Protein AF-A0A6G1GZF0-F1 (afdb_monomer)

Radius of gyration: 17.32 Å; Cα contacts (8 Å, |Δi|>4): 508; chains: 1; bounding box: 49×32×48 Å

Nearest PDB structures (foldseek):
  7r1e-assembly1_A  TM=1.907E-01  e=9.674E-01  Bacillus thuringiensis serovar jegathesan
  6j0n-assembly1_n  TM=1.969E-01  e=1.146E+00  Photorhabdus asymbiotica subsp. asymbiotica ATCC 43949
  7r1e-assembly1_B  TM=1.648E-01  e=8.642E-01  Bacillus thuringiensis serovar jegathesan
  7qyd-assembly1_B  TM=1.823E-01  e=2.253E+00  Bacillus thuringiensis serovar jegathesan
  7qyd-assembly1_A  TM=1.483E-01  e=1.518E+00  Bacillus thuringiensis serovar jegathesan

Sequence (220 aa):
MLGDRNILYSAVGKRLADLVANAEGKMTCDMSKAKLPAAPIVLPAPDAGLSLYHIAMGRGTQNYTCDLSNSTAVPFQTGAEARLFNVTCLSSTYPDLVQMMPSISLRFPVPLADTNDKLAPANLYLSGHHYFPDVTTPFFNLTTAEANYGMGGFKKDNATPAPNPAKDVPWLKLSAKDPESCNFFQVYRVNTAGGVAPKTCQGQQAAFNVEYAAEYWIYK

Solvent-accessible surface area (backbone atoms only — not comparable to full-atom values): 11560 Å² total; per-residue (Å²): 122,69,64,62,53,54,50,51,52,49,52,51,33,50,51,44,20,52,50,44,64,66,35,64,96,69,62,77,66,49,61,88,63,39,70,86,86,75,41,96,58,63,74,81,75,82,60,91,90,53,4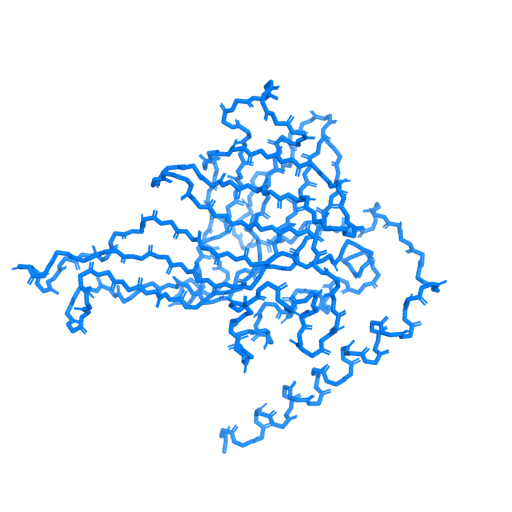1,89,70,48,28,25,44,29,40,26,33,29,32,32,34,32,57,80,92,36,55,76,37,61,51,44,72,49,40,40,43,28,41,23,22,56,36,42,49,48,33,30,72,39,42,74,59,54,60,46,41,19,65,55,47,66,78,43,80,66,75,86,51,99,82,60,54,43,45,73,64,43,58,31,46,52,35,25,40,36,35,40,95,43,68,70,33,53,29,39,40,19,56,49,98,88,34,76,71,43,37,30,45,25,31,85,71,44,76,33,64,30,91,54,58,91,45,12,36,62,26,33,38,28,33,41,65,49,63,91,72,29,65,45,45,36,40,32,39,37,61,46,24,36,34,53,74,64,82,35,24,57,95,57,57,57,60,49,72,31,59,24,17,22,36,39,44,30,25,65

pLDDT: mean 89.89, std 12.44, range [44.69, 98.88]

Mean predicted aligned error: 5.5 Å

Foldseek 3Di:
DVVVVVVVLVVLLVVLQVVLVVCVPPFDLPLVQQDDDAAPPGDDDDDPPKDFDFKWKWWWWFKWFADPVDQQDFTDTQKIKTWTFGCRSVRNVPVVSSLCVFVSLLVDDGPPDPPPLARPPNGTGTQWMWIDPGSFWTKTQRDDPVYHLWIATWGFPDWDQANCNVFFPIWTWIAGPDPVRTSFGIKIWHSKGGHDDDSGCNPHDRMDIIIMITMITTID

Organism: NCBI:txid1176131

InterPro domains:
  IPR021851 Protein of unknown function DUF3455 [PF11937] (51-220)

Structure (mmCIF, N/CA/C/O backbone):
data_AF-A0A6G1GZF0-F1
#
_entry.id   AF-A0A6G1GZF0-F1
#
loop_
_atom_site.group_PDB
_atom_site.id
_atom_site.type_symbol
_atom_site.label_atom_id
_atom_site.label_alt_id
_atom_site.label_comp_id
_atom_site.label_asym_id
_atom_site.label_entity_id
_atom_site.label_seq_id
_atom_site.pdbx_PDB_ins_code
_atom_site.Cartn_x
_atom_site.Cartn_y
_atom_site.Cartn_z
_atom_site.occupancy
_atom_site.B_iso_or_equiv
_atom_site.auth_seq_id
_atom_site.auth_comp_id
_atom_site.auth_asym_id
_atom_site.auth_atom_id
_atom_site.pdbx_PDB_model_num
ATOM 1 N N . MET A 1 1 ? 8.949 -14.977 27.182 1.00 45.25 1 MET A N 1
ATOM 2 C CA . MET A 1 1 ? 8.323 -15.174 25.848 1.00 45.25 1 MET A CA 1
ATOM 3 C C . MET A 1 1 ? 8.135 -13.905 24.998 1.00 45.25 1 MET A C 1
ATOM 5 O O . MET A 1 1 ? 7.999 -14.041 23.784 1.00 45.25 1 MET A O 1
ATOM 9 N N . LEU A 1 2 ? 8.092 -12.684 25.560 1.00 44.69 2 LEU A N 1
ATOM 10 C CA . LEU A 1 2 ? 8.178 -11.436 24.766 1.00 44.69 2 LEU A CA 1
ATOM 11 C C . LEU A 1 2 ? 9.641 -11.053 24.449 1.00 44.69 2 LEU A C 1
ATOM 13 O O . LEU A 1 2 ? 9.918 -10.596 23.345 1.00 44.69 2 LEU A O 1
ATOM 17 N N . GLY A 1 3 ? 10.573 -11.334 25.372 1.00 48.09 3 GLY A N 1
ATOM 18 C CA . GLY A 1 3 ? 12.014 -11.088 25.204 1.00 48.09 3 GLY A CA 1
ATOM 19 C C . GLY A 1 3 ? 12.644 -11.825 24.017 1.00 48.09 3 GLY A C 1
ATOM 20 O O . GLY A 1 3 ? 13.249 -11.183 23.167 1.00 48.09 3 GLY A O 1
ATOM 21 N N . ASP A 1 4 ? 12.419 -13.136 23.884 1.00 57.16 4 ASP A N 1
ATOM 22 C CA . ASP A 1 4 ? 13.035 -13.937 22.807 1.00 57.16 4 ASP A CA 1
ATOM 23 C C . ASP A 1 4 ? 12.563 -13.543 21.406 1.00 57.16 4 ASP A C 1
ATOM 25 O O . ASP A 1 4 ? 13.337 -13.566 20.453 1.00 57.16 4 ASP A O 1
ATOM 29 N N . ARG A 1 5 ? 11.296 -13.126 21.270 1.00 55.62 5 ARG A N 1
ATOM 30 C CA . ARG A 1 5 ? 10.765 -12.644 19.988 1.00 55.62 5 ARG A CA 1
ATOM 31 C C . ARG A 1 5 ? 11.407 -11.321 19.593 1.00 55.62 5 ARG A C 1
ATOM 33 O O . ARG A 1 5 ? 11.819 -11.185 18.449 1.00 55.62 5 ARG A O 1
ATOM 40 N N . ASN A 1 6 ? 11.558 -10.380 20.523 1.00 58.56 6 ASN A N 1
ATOM 41 C CA . ASN A 1 6 ? 12.244 -9.119 20.236 1.00 58.56 6 ASN A CA 1
ATOM 42 C C . ASN A 1 6 ? 13.726 -9.334 19.888 1.00 58.56 6 ASN A C 1
ATOM 44 O O . ASN A 1 6 ? 14.233 -8.666 18.991 1.00 58.56 6 ASN A O 1
ATOM 48 N N . ILE A 1 7 ? 14.397 -10.300 20.526 1.00 61.84 7 ILE A N 1
ATOM 49 C CA . ILE A 1 7 ? 15.774 -10.686 20.183 1.00 61.84 7 ILE A CA 1
ATOM 50 C C . ILE A 1 7 ? 15.835 -11.288 18.774 1.00 61.84 7 ILE A C 1
ATOM 52 O O . ILE A 1 7 ? 16.673 -10.871 17.976 1.00 61.84 7 ILE A O 1
ATOM 56 N N . LEU A 1 8 ? 14.923 -12.204 18.430 1.00 62.44 8 LEU A N 1
ATOM 57 C CA . LEU A 1 8 ? 14.850 -12.798 17.093 1.00 62.44 8 LEU A CA 1
ATOM 58 C C . LEU A 1 8 ? 14.593 -11.737 16.014 1.00 62.44 8 LEU A C 1
ATOM 60 O O . LEU A 1 8 ? 15.309 -11.701 15.021 1.00 62.44 8 LEU A O 1
ATOM 64 N N . TYR A 1 9 ? 13.621 -10.843 16.209 1.00 64.75 9 TYR A N 1
ATOM 65 C CA . TYR A 1 9 ? 13.320 -9.785 15.238 1.00 64.75 9 TYR A CA 1
ATOM 66 C C . TYR A 1 9 ? 14.439 -8.747 15.130 1.00 64.75 9 TYR A C 1
ATOM 68 O O . TYR A 1 9 ? 14.699 -8.258 14.035 1.00 64.75 9 TYR A O 1
ATOM 76 N N . SER A 1 10 ? 15.142 -8.449 16.226 1.00 69.44 10 SER A N 1
ATOM 77 C CA . SER A 1 10 ? 16.348 -7.615 16.202 1.00 69.44 10 SER A CA 1
ATOM 78 C C . SER A 1 10 ? 17.475 -8.286 15.408 1.00 69.44 10 SER A C 1
ATOM 80 O O . SER A 1 10 ? 18.094 -7.655 14.552 1.00 69.44 10 SER A O 1
ATOM 82 N N . ALA A 1 11 ? 17.687 -9.591 15.600 1.00 69.94 11 ALA A N 1
ATOM 83 C CA . ALA A 1 11 ? 18.671 -10.362 14.845 1.00 69.94 11 ALA A CA 1
ATOM 84 C C . ALA A 1 11 ? 18.315 -10.461 13.351 1.00 69.94 11 ALA A C 1
ATOM 86 O O . ALA A 1 11 ? 19.186 -10.271 12.503 1.00 69.94 11 ALA A O 1
ATOM 87 N N . VAL A 1 12 ? 17.040 -10.698 13.019 1.00 71.94 12 VAL A N 1
ATOM 88 C CA . VAL A 1 12 ? 16.535 -10.688 11.636 1.00 71.94 12 VAL A CA 1
ATOM 89 C C . VAL A 1 12 ? 16.676 -9.295 11.026 1.00 71.94 12 VAL A C 1
ATOM 91 O O . VAL A 1 12 ? 17.135 -9.172 9.898 1.00 71.9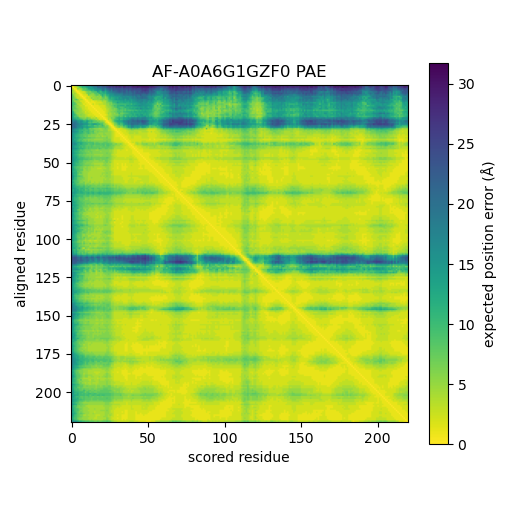4 12 VAL A O 1
ATOM 94 N N . GLY A 1 13 ? 16.354 -8.246 11.781 1.00 71.25 13 GLY A N 1
ATOM 95 C CA . GLY A 1 13 ? 16.518 -6.859 11.364 1.00 71.25 13 GLY A CA 1
ATOM 96 C C . GLY A 1 13 ? 17.971 -6.495 11.059 1.00 71.25 13 GLY A C 1
ATOM 97 O O . GLY A 1 13 ? 18.248 -5.883 10.031 1.00 71.25 13 GLY A O 1
ATOM 98 N N . LYS A 1 14 ? 18.909 -6.933 11.904 1.00 72.06 14 LYS A N 1
ATOM 99 C CA . LYS A 1 14 ? 20.349 -6.762 11.677 1.00 72.06 14 LYS A CA 1
ATOM 100 C C . LYS A 1 14 ? 20.825 -7.545 10.452 1.00 72.06 14 LYS A C 1
ATOM 102 O O . LYS A 1 14 ? 21.508 -6.990 9.604 1.00 72.06 14 LYS A O 1
ATOM 107 N N . ARG A 1 15 ? 20.399 -8.805 10.312 1.00 74.25 15 ARG A N 1
ATOM 108 C CA . ARG A 1 15 ? 20.709 -9.640 9.141 1.00 74.25 15 ARG A CA 1
ATOM 109 C C . ARG A 1 15 ? 20.176 -9.013 7.851 1.00 74.25 15 ARG A C 1
ATOM 111 O O . ARG A 1 15 ? 20.859 -9.050 6.837 1.00 74.25 15 ARG A O 1
ATOM 118 N N . LEU A 1 16 ? 18.974 -8.441 7.894 1.00 74.88 16 LEU A N 1
ATOM 119 C CA . LEU A 1 16 ? 18.367 -7.716 6.782 1.00 74.88 16 LEU A CA 1
ATOM 120 C C . LEU A 1 16 ? 19.201 -6.482 6.419 1.00 74.88 16 LEU A C 1
ATOM 122 O O . LEU A 1 16 ? 19.511 -6.304 5.249 1.00 74.88 16 LEU A O 1
ATOM 126 N N . ALA A 1 17 ? 19.618 -5.685 7.405 1.00 75.69 17 ALA A N 1
ATOM 127 C CA . ALA A 1 17 ? 20.505 -4.543 7.185 1.00 75.69 17 ALA A CA 1
ATOM 128 C C . ALA A 1 17 ? 21.828 -4.959 6.521 1.00 75.69 17 ALA A C 1
ATOM 130 O O . ALA A 1 17 ? 22.236 -4.359 5.530 1.00 75.69 17 ALA A O 1
ATOM 131 N N . ASP A 1 18 ? 22.453 -6.031 7.018 1.00 75.75 18 ASP A N 1
ATOM 132 C CA . ASP A 1 18 ? 23.696 -6.570 6.460 1.00 75.75 18 ASP A CA 1
ATOM 133 C C . ASP A 1 18 ? 23.493 -7.073 5.021 1.00 75.75 18 ASP A C 1
ATOM 135 O O . ASP A 1 18 ? 24.348 -6.863 4.163 1.00 75.75 18 ASP A O 1
ATOM 139 N N . LEU A 1 19 ? 22.369 -7.737 4.731 1.00 75.00 19 LEU A N 1
ATOM 140 C CA . LEU A 1 19 ? 22.043 -8.207 3.382 1.00 75.00 19 LEU A CA 1
ATOM 141 C C . LEU A 1 19 ? 21.834 -7.044 2.415 1.00 75.00 19 LEU A C 1
ATOM 143 O O . LEU A 1 19 ? 22.394 -7.074 1.324 1.00 75.00 19 LEU A O 1
ATOM 147 N N . VAL A 1 20 ? 21.074 -6.021 2.816 1.00 74.50 20 VAL A N 1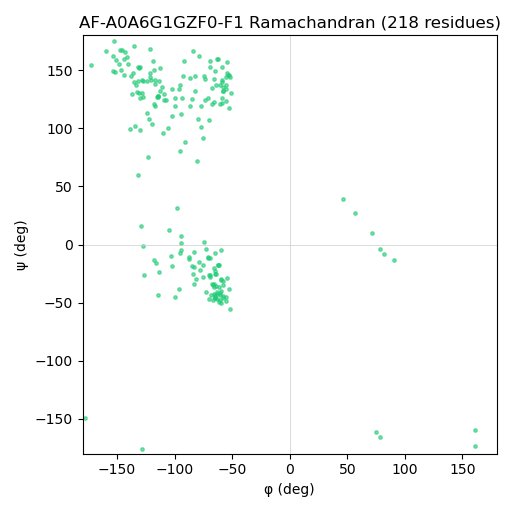
ATOM 148 C CA . VAL A 1 20 ? 20.845 -4.826 1.994 1.00 74.50 20 VAL A CA 1
ATOM 149 C C . VAL A 1 20 ? 22.171 -4.116 1.717 1.00 74.50 20 VAL A C 1
ATOM 151 O O . VAL A 1 20 ? 22.500 -3.897 0.555 1.00 74.50 20 VAL A O 1
ATOM 154 N N . ALA A 1 21 ? 22.984 -3.870 2.748 1.00 73.69 21 ALA A N 1
ATOM 155 C CA . ALA A 1 21 ? 24.284 -3.216 2.603 1.00 73.69 21 ALA A CA 1
ATOM 156 C C . ALA A 1 21 ? 25.266 -4.008 1.717 1.00 73.69 21 ALA A C 1
ATOM 158 O O . ALA A 1 21 ? 26.024 -3.424 0.951 1.00 73.69 21 ALA A O 1
ATOM 159 N N . ASN A 1 22 ? 25.254 -5.344 1.785 1.00 67.44 22 ASN A N 1
ATOM 160 C CA . ASN A 1 22 ? 26.102 -6.184 0.930 1.00 67.44 22 ASN A CA 1
ATOM 161 C C . ASN A 1 22 ? 25.568 -6.335 -0.505 1.00 67.44 22 ASN A C 1
ATOM 163 O O . ASN A 1 22 ? 26.338 -6.678 -1.407 1.00 67.44 22 ASN A O 1
ATOM 167 N N . ALA A 1 23 ? 24.267 -6.119 -0.710 1.00 66.94 23 ALA A N 1
ATOM 168 C CA . ALA A 1 23 ? 23.610 -6.184 -2.011 1.00 66.94 23 ALA A CA 1
ATOM 169 C C . ALA A 1 23 ? 23.734 -4.873 -2.807 1.00 66.94 23 ALA A C 1
ATOM 171 O O . ALA A 1 23 ? 23.690 -4.913 -4.042 1.00 66.94 23 ALA A O 1
ATOM 172 N N . GLU A 1 24 ? 23.915 -3.731 -2.133 1.00 62.44 24 GLU A N 1
ATOM 173 C CA . GLU A 1 24 ? 24.151 -2.430 -2.769 1.00 62.44 24 GLU A CA 1
ATOM 174 C C . GLU A 1 24 ? 25.323 -2.512 -3.767 1.00 62.44 24 GLU A C 1
ATOM 176 O O . GLU A 1 24 ? 26.458 -2.848 -3.428 1.00 62.44 24 GLU A O 1
ATOM 181 N N . GLY A 1 25 ? 25.027 -2.272 -5.050 1.00 59.16 25 GLY A N 1
ATOM 182 C CA . GLY A 1 25 ? 26.003 -2.300 -6.147 1.00 59.16 25 GLY A CA 1
ATOM 183 C C . GLY A 1 25 ? 26.412 -3.688 -6.667 1.00 59.16 25 GLY A C 1
ATOM 184 O O . GLY A 1 25 ? 27.147 -3.757 -7.649 1.00 59.16 25 GLY A O 1
ATOM 185 N N . LYS A 1 26 ? 25.940 -4.790 -6.063 1.00 61.44 26 LYS A N 1
ATOM 186 C CA . LYS A 1 26 ? 26.276 -6.174 -6.477 1.00 61.44 26 LYS A CA 1
ATOM 187 C C . LYS A 1 26 ? 25.080 -7.004 -6.941 1.00 61.44 26 LYS A C 1
ATOM 189 O O . LYS A 1 26 ? 25.262 -8.080 -7.507 1.00 61.44 26 LYS A O 1
ATOM 194 N N . MET A 1 27 ? 23.863 -6.534 -6.691 1.00 73.00 27 MET A N 1
ATOM 195 C CA . MET A 1 27 ? 22.646 -7.279 -6.994 1.00 73.00 27 MET A CA 1
ATOM 196 C C . MET A 1 27 ? 22.196 -7.080 -8.443 1.00 73.00 27 MET A C 1
ATOM 198 O O . MET A 1 27 ? 21.972 -5.955 -8.890 1.00 73.00 27 MET A O 1
ATOM 202 N N . THR A 1 28 ? 22.009 -8.179 -9.177 1.00 77.69 28 THR A N 1
ATOM 203 C CA . THR A 1 28 ? 21.368 -8.139 -10.496 1.00 77.69 28 THR A CA 1
ATOM 204 C C . THR A 1 28 ? 19.883 -7.827 -10.320 1.00 77.69 28 THR A C 1
ATOM 206 O O . THR A 1 28 ? 19.109 -8.671 -9.874 1.00 77.69 28 THR A O 1
ATOM 209 N N . CYS A 1 29 ? 19.475 -6.608 -10.671 1.00 84.75 29 CYS A N 1
ATOM 210 C CA . CYS A 1 29 ? 18.085 -6.167 -10.581 1.00 84.75 29 CYS A CA 1
ATOM 211 C C . CYS A 1 29 ? 17.260 -6.673 -11.775 1.00 84.75 29 CYS A C 1
ATOM 213 O O . CYS A 1 29 ? 16.903 -5.917 -12.674 1.00 84.75 29 CYS A O 1
ATOM 215 N N . ASP A 1 30 ? 16.983 -7.976 -11.806 1.00 89.69 30 ASP A N 1
ATOM 216 C CA . ASP A 1 30 ? 16.153 -8.586 -12.848 1.00 89.69 30 ASP A CA 1
ATOM 217 C C . ASP A 1 30 ? 14.680 -8.613 -12.419 1.00 89.69 30 ASP A C 1
ATOM 219 O O . ASP A 1 30 ? 14.203 -9.571 -11.808 1.00 89.69 30 ASP A O 1
ATOM 223 N N . MET A 1 31 ? 13.953 -7.536 -12.715 1.00 90.06 31 MET A N 1
ATOM 224 C CA . MET A 1 31 ? 12.546 -7.382 -12.327 1.00 90.06 31 MET A CA 1
ATOM 225 C C . MET A 1 31 ? 11.617 -8.432 -12.949 1.00 90.06 31 MET A C 1
ATOM 227 O O . MET A 1 31 ? 10.535 -8.654 -12.414 1.00 90.06 31 MET A O 1
ATOM 231 N N . SER A 1 32 ? 12.037 -9.138 -14.008 1.00 90.25 32 SER A N 1
ATOM 232 C CA . SER A 1 32 ? 11.248 -10.238 -14.585 1.00 90.25 32 SER A CA 1
ATOM 233 C C . SER A 1 32 ? 11.097 -11.431 -13.630 1.00 90.25 32 SER A C 1
ATOM 235 O O . SER A 1 32 ? 10.174 -12.234 -13.769 1.00 90.25 32 SER A O 1
ATOM 237 N N . LYS A 1 33 ? 11.979 -11.534 -12.625 1.00 90.94 33 LYS A N 1
ATOM 238 C CA . LYS A 1 33 ? 11.925 -12.561 -11.576 1.00 90.94 33 LYS A CA 1
ATOM 239 C C . LYS A 1 33 ? 11.016 -12.188 -10.409 1.00 90.94 33 LYS A C 1
ATOM 241 O O . LYS A 1 33 ? 10.631 -13.076 -9.648 1.00 90.94 33 LYS A O 1
ATOM 246 N N . ALA A 1 34 ? 10.677 -10.909 -10.251 1.00 93.94 34 ALA A N 1
ATOM 247 C CA . ALA A 1 34 ? 9.774 -10.466 -9.199 1.00 93.94 34 ALA A CA 1
ATOM 248 C C . ALA A 1 34 ? 8.345 -10.927 -9.525 1.00 93.94 34 ALA A C 1
ATOM 250 O O . ALA A 1 34 ? 7.820 -10.659 -10.604 1.00 93.94 34 ALA A O 1
ATOM 251 N N . LYS A 1 35 ? 7.709 -11.631 -8.585 1.00 93.81 35 LYS A N 1
ATOM 252 C CA . LYS A 1 35 ? 6.337 -12.129 -8.731 1.00 93.81 35 LYS A CA 1
ATOM 253 C C . LYS A 1 35 ? 5.436 -11.466 -7.710 1.00 93.81 35 LYS A C 1
ATOM 255 O O . LYS A 1 35 ? 5.728 -11.541 -6.518 1.00 93.81 35 LYS A O 1
ATOM 260 N N . LEU A 1 36 ? 4.334 -10.884 -8.182 1.00 96.00 36 LEU A N 1
ATOM 261 C CA . LEU A 1 36 ? 3.302 -10.334 -7.312 1.00 96.00 36 LEU A CA 1
ATOM 262 C C . LEU A 1 36 ? 2.821 -11.427 -6.334 1.00 96.00 36 LEU A C 1
ATOM 264 O O . LEU A 1 36 ? 2.397 -12.495 -6.790 1.00 96.00 36 LEU A O 1
ATOM 268 N N . PRO A 1 37 ? 2.884 -11.188 -5.013 1.00 95.19 37 PRO A N 1
ATOM 269 C CA . PRO A 1 37 ? 2.371 -12.103 -4.006 1.00 95.19 37 PRO A CA 1
ATOM 270 C C . PRO A 1 37 ? 0.897 -12.446 -4.224 1.00 95.19 37 PRO A C 1
ATOM 272 O O . PRO A 1 37 ? 0.090 -11.598 -4.611 1.00 95.19 37 PRO A O 1
ATOM 275 N N . ALA A 1 38 ? 0.535 -13.690 -3.918 1.00 91.50 38 ALA A N 1
ATOM 276 C CA . ALA A 1 38 ? -0.825 -14.197 -4.039 1.00 91.50 38 ALA A CA 1
ATOM 277 C C . ALA A 1 38 ? -1.403 -14.535 -2.656 1.00 91.50 38 ALA A C 1
ATOM 279 O O . ALA A 1 38 ? -0.793 -15.268 -1.879 1.00 91.50 38 ALA A O 1
ATOM 280 N N . ALA A 1 39 ? -2.590 -14.005 -2.358 1.00 89.25 39 ALA A N 1
ATOM 281 C CA . ALA A 1 39 ? -3.400 -14.412 -1.212 1.00 89.25 39 ALA A CA 1
ATOM 282 C C . ALA A 1 39 ? -4.236 -15.656 -1.579 1.00 89.25 39 ALA A C 1
ATOM 284 O O . ALA A 1 39 ? -4.363 -15.965 -2.767 1.00 89.25 39 ALA A O 1
ATOM 285 N N . PRO A 1 40 ? -4.851 -16.357 -0.600 1.00 91.19 40 PRO A N 1
ATOM 286 C CA . PRO A 1 40 ? -5.724 -17.500 -0.885 1.00 91.19 40 PRO A CA 1
ATOM 287 C C . PRO A 1 40 ? -6.831 -17.188 -1.900 1.00 91.19 40 PRO A C 1
ATOM 289 O O . PRO A 1 40 ? -7.137 -18.010 -2.759 1.00 91.19 40 PRO A O 1
ATOM 292 N N . ILE A 1 41 ? -7.398 -15.980 -1.825 1.00 94.88 41 ILE A N 1
ATOM 293 C CA . ILE A 1 41 ? -8.228 -15.407 -2.885 1.00 94.88 41 ILE A CA 1
ATOM 294 C C . ILE A 1 41 ? -7.353 -14.395 -3.620 1.00 94.88 41 ILE A C 1
ATOM 296 O O . ILE A 1 41 ? -6.977 -13.365 -3.055 1.00 94.88 41 ILE A O 1
ATOM 300 N N . VAL A 1 42 ? -6.998 -14.707 -4.863 1.00 95.25 42 VAL A N 1
ATOM 301 C CA . VAL A 1 42 ? -6.064 -13.899 -5.652 1.00 95.25 42 VAL A CA 1
ATOM 302 C C . VAL A 1 42 ? -6.706 -12.596 -6.123 1.00 95.25 42 VAL A C 1
ATOM 304 O O . VAL A 1 42 ? -7.882 -12.564 -6.487 1.00 95.25 42 VAL A O 1
ATOM 307 N N . LEU A 1 43 ? -5.920 -11.519 -6.137 1.00 97.38 43 LEU A N 1
ATOM 308 C CA . LEU A 1 43 ? -6.306 -10.300 -6.845 1.00 97.38 43 LEU A CA 1
ATOM 309 C C . LEU A 1 43 ? -6.277 -10.555 -8.362 1.00 97.38 43 LEU A C 1
ATOM 311 O O . LEU A 1 43 ? -5.487 -11.388 -8.821 1.00 97.38 43 LEU A O 1
ATOM 315 N N . PRO A 1 44 ? -7.089 -9.830 -9.154 1.00 97.69 44 PRO A N 1
ATOM 316 C CA . PRO A 1 44 ? -6.957 -9.836 -10.605 1.00 97.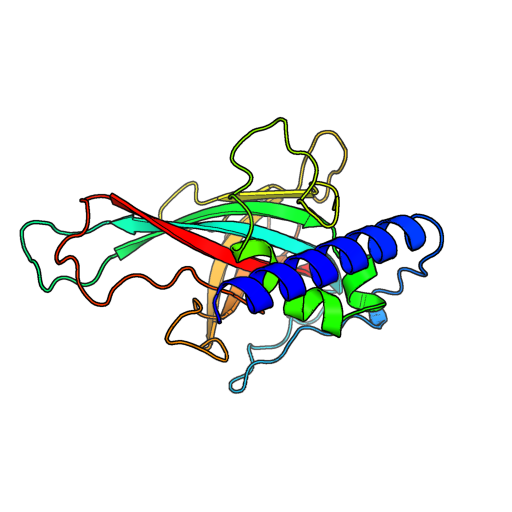69 44 PRO A CA 1
ATOM 317 C C . PRO A 1 44 ? -5.526 -9.491 -11.027 1.00 97.69 44 PRO A C 1
ATOM 319 O O . PRO A 1 44 ? -4.870 -8.679 -10.376 1.00 97.69 44 PRO A O 1
ATOM 322 N N . ALA A 1 45 ? -5.059 -10.084 -12.124 1.00 97.19 45 ALA A N 1
ATOM 323 C CA . ALA A 1 45 ? -3.747 -9.772 -12.675 1.00 97.19 45 ALA A CA 1
ATOM 324 C C . ALA A 1 45 ? -3.645 -8.291 -13.110 1.00 97.19 45 ALA A C 1
ATOM 326 O O . ALA A 1 45 ? -4.681 -7.645 -13.347 1.00 97.19 45 ALA A O 1
ATOM 327 N N . PRO A 1 46 ? -2.409 -7.763 -13.242 1.00 97.62 46 PRO A N 1
ATOM 328 C CA . PRO A 1 46 ? -2.167 -6.494 -13.913 1.00 97.62 46 PRO A CA 1
ATOM 329 C C . PRO A 1 46 ? -2.796 -6.457 -15.303 1.00 97.62 46 PRO A C 1
ATOM 331 O O . PRO A 1 46 ? -2.852 -7.480 -15.990 1.00 97.62 46 PRO A O 1
ATOM 334 N N . ASP A 1 47 ? -3.288 -5.285 -15.697 1.00 97.75 47 ASP A N 1
ATOM 335 C CA . ASP A 1 47 ? -3.952 -5.137 -16.992 1.00 97.75 47 ASP A CA 1
ATOM 336 C C . ASP A 1 47 ? -2.955 -5.370 -18.136 1.00 97.75 47 ASP A C 1
ATOM 338 O O . ASP A 1 47 ? -1.752 -5.112 -18.018 1.00 97.75 47 ASP A O 1
ATOM 342 N N . ALA A 1 48 ? -3.461 -5.883 -19.258 1.00 97.25 48 ALA A N 1
ATOM 343 C CA . ALA A 1 48 ? -2.632 -6.191 -20.414 1.00 97.25 48 ALA A CA 1
ATOM 344 C C . ALA A 1 48 ? -1.886 -4.942 -20.912 1.00 97.25 48 ALA A C 1
ATOM 346 O O . ALA A 1 48 ? -2.466 -3.867 -21.039 1.00 97.25 48 ALA A O 1
ATOM 347 N N . GLY A 1 49 ? -0.599 -5.106 -21.222 1.00 96.44 49 GLY A N 1
ATOM 348 C CA . GLY A 1 49 ? 0.272 -4.021 -21.682 1.00 96.44 49 GL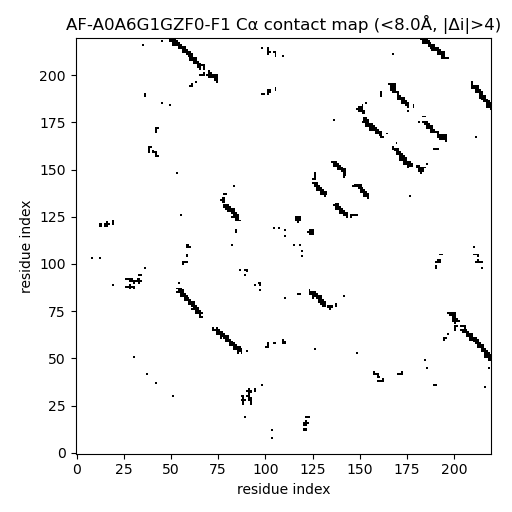Y A CA 1
ATOM 349 C C . GLY A 1 49 ? 1.017 -3.286 -20.566 1.00 96.44 49 GLY A C 1
ATOM 350 O O . GLY A 1 49 ? 1.985 -2.597 -20.869 1.00 96.44 49 GLY A O 1
ATOM 351 N N . LEU A 1 50 ? 0.640 -3.481 -19.298 1.00 97.44 50 LEU A N 1
ATOM 352 C CA . LEU A 1 50 ? 1.373 -2.915 -18.169 1.00 97.44 50 LEU A CA 1
ATOM 353 C C . LEU A 1 50 ? 2.578 -3.775 -17.783 1.00 97.44 50 LEU A C 1
ATOM 355 O O . LEU A 1 50 ? 2.533 -5.006 -17.821 1.00 97.44 50 LEU A O 1
ATOM 359 N N . SER A 1 51 ? 3.649 -3.115 -17.353 1.00 96.94 51 SER A N 1
ATOM 360 C CA . SER A 1 51 ? 4.867 -3.755 -16.852 1.00 96.94 51 SER A CA 1
ATOM 361 C C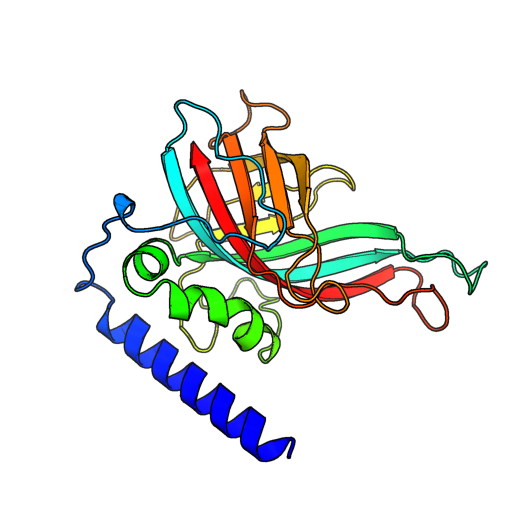 . SER A 1 51 ? 5.166 -3.323 -15.422 1.00 96.94 51 SER A C 1
ATOM 363 O O . SER A 1 51 ? 4.879 -2.193 -15.021 1.00 96.94 51 SER A O 1
ATOM 365 N N . LEU A 1 52 ? 5.763 -4.226 -14.639 1.00 97.81 52 LEU A N 1
ATOM 366 C CA . LEU A 1 52 ? 6.230 -3.903 -13.294 1.00 97.81 52 LEU A CA 1
ATOM 367 C C . LEU A 1 52 ? 7.250 -2.760 -13.372 1.00 97.81 52 LEU A C 1
ATOM 369 O O . LEU A 1 52 ? 8.242 -2.861 -14.093 1.00 97.81 52 LEU A O 1
ATOM 373 N N . TYR A 1 53 ? 7.006 -1.690 -12.620 1.00 97.06 53 TYR A N 1
ATOM 374 C CA . TYR A 1 53 ? 7.793 -0.461 -12.681 1.00 97.06 53 TYR A CA 1
ATOM 375 C C . TYR A 1 53 ? 8.568 -0.176 -11.396 1.00 97.06 53 TYR A C 1
ATOM 377 O O . TYR A 1 53 ? 9.740 0.187 -11.459 1.00 97.06 53 TYR A O 1
ATOM 385 N N . HIS A 1 54 ? 7.935 -0.358 -10.238 1.00 97.19 54 HIS A N 1
ATOM 386 C CA . HIS A 1 54 ? 8.551 -0.111 -8.934 1.00 97.19 54 HIS A CA 1
ATOM 387 C C . HIS A 1 54 ? 7.889 -0.975 -7.864 1.00 97.19 54 HIS A C 1
ATOM 389 O O . HIS A 1 54 ? 6.697 -1.272 -7.950 1.00 97.19 54 HIS A O 1
ATOM 395 N N . ILE A 1 55 ? 8.649 -1.367 -6.846 1.00 97.69 55 ILE A N 1
ATOM 396 C CA . ILE A 1 55 ? 8.121 -2.007 -5.643 1.00 97.69 55 ILE A CA 1
ATOM 397 C C . ILE A 1 55 ? 8.634 -1.241 -4.435 1.00 97.69 55 ILE A C 1
ATOM 399 O O . ILE A 1 55 ? 9.843 -1.056 -4.261 1.00 97.69 55 ILE A O 1
ATOM 403 N N . ALA A 1 56 ? 7.707 -0.825 -3.581 1.00 97.00 56 ALA A N 1
ATOM 404 C CA . ALA A 1 56 ? 8.024 -0.131 -2.349 1.00 97.00 56 ALA A CA 1
ATOM 405 C C . ALA A 1 56 ? 7.510 -0.879 -1.119 1.00 97.00 56 ALA A C 1
ATOM 407 O O . ALA A 1 56 ? 6.402 -1.411 -1.105 1.00 97.00 56 ALA A O 1
ATOM 408 N N . MET A 1 57 ? 8.302 -0.859 -0.054 1.00 96.44 57 MET A N 1
ATOM 409 C CA . MET A 1 57 ? 7.866 -1.223 1.283 1.00 96.44 57 MET A CA 1
ATOM 410 C C . MET A 1 57 ? 7.276 0.023 1.942 1.00 96.44 57 MET A C 1
ATOM 412 O O . MET A 1 57 ? 7.958 1.033 2.102 1.00 96.44 57 MET A O 1
ATOM 416 N N . GLY A 1 58 ? 6.001 -0.033 2.304 1.00 96.19 58 GLY A N 1
ATOM 417 C CA . GLY A 1 58 ? 5.311 1.027 3.016 1.00 96.19 58 GLY A CA 1
ATOM 418 C C . GLY A 1 58 ? 5.278 0.796 4.519 1.00 96.19 58 GLY A C 1
ATOM 419 O O . GLY A 1 58 ? 4.895 -0.283 4.976 1.00 96.19 58 GLY A O 1
ATOM 420 N N . ARG A 1 59 ? 5.588 1.838 5.294 1.00 95.56 59 ARG A N 1
ATOM 421 C CA . ARG A 1 59 ? 5.408 1.863 6.751 1.00 95.56 59 ARG A CA 1
ATOM 422 C C . ARG A 1 59 ? 4.672 3.131 7.164 1.00 95.56 59 ARG A C 1
ATOM 424 O O . ARG A 1 59 ? 5.099 4.233 6.822 1.00 95.56 59 ARG A O 1
ATOM 431 N N . GLY A 1 60 ? 3.576 2.972 7.902 1.00 95.69 60 GLY A N 1
ATOM 432 C CA . GLY A 1 60 ? 2.695 4.092 8.209 1.00 95.69 60 GLY A CA 1
ATOM 433 C C . GLY A 1 60 ? 1.511 3.742 9.101 1.00 95.69 60 GLY A C 1
ATOM 434 O O . GLY A 1 60 ? 1.584 2.830 9.929 1.00 95.69 60 GLY A O 1
ATOM 435 N N . THR A 1 61 ? 0.406 4.460 8.910 1.00 97.31 61 THR A N 1
ATOM 436 C CA . THR A 1 61 ? -0.855 4.259 9.628 1.00 97.31 61 THR A CA 1
ATOM 437 C C . THR A 1 61 ? -2.063 4.215 8.691 1.00 97.31 61 THR A C 1
ATOM 439 O O . THR A 1 61 ? -2.047 4.750 7.583 1.00 97.31 61 THR A O 1
ATOM 442 N N . GLN A 1 62 ? -3.095 3.502 9.128 1.00 97.94 62 GLN A N 1
ATOM 443 C CA . GLN A 1 62 ? -4.456 3.597 8.619 1.00 97.94 62 GLN A CA 1
ATOM 444 C C . GLN A 1 62 ? -5.224 4.561 9.520 1.00 97.94 62 GLN A C 1
ATOM 446 O O . GLN A 1 62 ? -5.094 4.489 10.744 1.00 97.94 62 GLN A O 1
ATOM 451 N N . ASN A 1 63 ? -6.021 5.439 8.922 1.00 97.81 63 ASN A N 1
ATOM 452 C CA . ASN A 1 63 ? -6.676 6.539 9.620 1.00 97.81 63 ASN A CA 1
ATOM 453 C C . ASN A 1 63 ? -8.172 6.249 9.690 1.00 97.81 63 ASN A C 1
ATOM 455 O O . ASN A 1 63 ? -8.795 5.927 8.674 1.00 97.81 63 ASN A O 1
ATOM 459 N N . TYR A 1 64 ? -8.733 6.357 10.890 1.00 98.31 64 TYR A N 1
ATOM 460 C CA . TYR A 1 64 ? -10.129 6.047 11.159 1.00 98.31 64 TYR A CA 1
ATOM 461 C C . TYR A 1 64 ? -10.804 7.169 11.932 1.00 98.31 64 TYR A C 1
ATOM 463 O O . TYR A 1 64 ? -10.171 7.864 12.729 1.00 98.31 64 TYR A O 1
ATOM 471 N N . THR A 1 65 ? -12.110 7.301 11.734 1.00 98.00 65 THR A N 1
ATOM 472 C CA . THR A 1 65 ? -12.990 8.117 12.566 1.00 98.00 65 THR A CA 1
ATOM 473 C C . THR A 1 65 ? -14.069 7.271 13.219 1.00 98.00 65 THR A C 1
ATOM 475 O O . THR A 1 65 ? -14.404 6.175 12.764 1.00 98.00 65 THR A O 1
ATOM 478 N N . CYS A 1 66 ? -14.606 7.792 14.315 1.00 98.06 66 CYS A N 1
ATOM 479 C CA . CYS A 1 66 ? -15.622 7.135 15.111 1.00 98.06 66 CYS A CA 1
ATOM 480 C C . CYS A 1 66 ? -16.760 8.081 15.468 1.00 98.06 66 CYS A C 1
ATOM 482 O O . CYS A 1 66 ? -16.536 9.217 15.885 1.00 98.06 66 CYS A O 1
ATOM 484 N N . ASP A 1 67 ? -17.985 7.570 15.364 1.00 97.06 67 ASP A N 1
ATOM 485 C CA . ASP A 1 67 ? -19.155 8.205 15.955 1.00 97.06 67 ASP A CA 1
ATOM 486 C C . ASP A 1 67 ? -19.169 7.921 17.463 1.00 97.06 67 ASP A C 1
ATOM 488 O O . ASP A 1 67 ? -19.542 6.837 17.912 1.00 97.06 67 ASP A O 1
ATOM 492 N N . LEU A 1 68 ? -18.743 8.906 18.257 1.00 95.06 68 LEU A N 1
ATOM 493 C CA . LEU A 1 68 ? -18.678 8.778 19.714 1.00 95.06 68 LEU A CA 1
ATOM 494 C C . LEU A 1 68 ? -20.057 8.757 20.389 1.00 95.06 68 LEU A C 1
ATOM 496 O O . LEU A 1 68 ? -20.140 8.425 21.571 1.00 95.06 68 LEU A O 1
ATOM 500 N N . SER A 1 69 ? -21.133 9.081 19.663 1.00 96.50 69 SER A N 1
ATOM 501 C CA . SER A 1 69 ? -22.502 8.966 20.177 1.00 96.50 69 SER A CA 1
ATOM 502 C C . SER A 1 69 ? -23.027 7.525 20.145 1.00 96.50 69 SER A C 1
ATOM 504 O O . SER A 1 69 ? -23.995 7.206 20.835 1.00 96.50 69 SER A O 1
ATOM 506 N N . ASN A 1 70 ? -22.362 6.632 19.402 1.00 95.62 70 ASN A N 1
ATOM 507 C CA . ASN A 1 70 ? -22.738 5.233 19.258 1.00 95.62 70 ASN A CA 1
ATOM 508 C C . ASN A 1 70 ? -21.535 4.309 19.510 1.00 95.62 70 ASN A C 1
ATOM 510 O O . ASN A 1 70 ? -20.743 4.013 18.619 1.00 95.62 70 ASN A O 1
ATOM 514 N N . SER A 1 71 ? -21.441 3.760 20.723 1.00 92.00 71 SER A N 1
ATOM 515 C CA . SER A 1 71 ? -20.353 2.850 21.115 1.00 92.00 71 SER A CA 1
ATOM 516 C C . SER A 1 71 ? -20.284 1.555 20.294 1.00 92.00 71 SER A C 1
ATOM 518 O O . SER A 1 71 ? -19.242 0.900 20.288 1.00 92.00 71 SER A O 1
ATOM 520 N N . THR A 1 72 ? -21.362 1.187 19.594 1.00 96.56 72 THR A N 1
ATOM 521 C CA . THR A 1 72 ? -21.424 0.017 18.702 1.00 96.56 72 THR A CA 1
ATOM 522 C C . THR A 1 72 ? -21.134 0.352 17.239 1.00 96.56 72 THR A C 1
ATOM 524 O O . THR A 1 72 ? -21.044 -0.564 16.422 1.00 96.56 72 THR A O 1
ATOM 527 N N . ALA A 1 73 ? -20.959 1.635 16.899 1.00 97.12 73 ALA A N 1
ATOM 528 C CA . ALA A 1 73 ? -20.595 2.052 15.551 1.00 97.12 73 ALA A CA 1
ATOM 529 C C . ALA A 1 73 ? -19.272 1.407 15.128 1.00 97.12 73 ALA A C 1
ATOM 531 O O . ALA A 1 73 ? -18.347 1.274 15.930 1.00 97.12 73 ALA A O 1
ATOM 532 N N . VAL A 1 74 ? -19.184 1.014 13.860 1.00 97.62 74 VAL A N 1
ATOM 533 C CA . VAL A 1 74 ? -17.949 0.497 13.265 1.00 97.62 74 VAL A CA 1
ATOM 534 C C . VAL A 1 74 ? -17.076 1.690 12.858 1.00 97.62 74 VAL A C 1
ATOM 536 O O . VAL A 1 74 ? -17.601 2.597 12.208 1.00 97.62 74 VAL A O 1
ATOM 539 N N . PRO A 1 75 ? -15.772 1.713 13.197 1.00 98.00 75 PRO A N 1
ATOM 540 C CA . PRO A 1 75 ? -14.878 2.781 12.761 1.00 98.00 75 PRO A CA 1
ATOM 541 C C . PRO A 1 75 ? -14.871 2.947 11.237 1.00 98.00 75 PRO A C 1
ATOM 543 O O . PRO A 1 75 ? -14.756 1.971 10.492 1.00 98.00 75 PRO A O 1
ATOM 546 N N . PHE A 1 76 ? -14.961 4.191 10.771 1.00 97.44 76 PHE A N 1
ATOM 547 C CA . PHE A 1 76 ? -14.935 4.524 9.351 1.00 97.44 76 PHE A CA 1
ATOM 548 C C . PHE A 1 76 ? -13.511 4.859 8.913 1.00 97.44 76 PHE A C 1
ATOM 550 O O . PHE A 1 76 ? -12.864 5.717 9.505 1.00 97.44 76 PHE A O 1
ATOM 557 N N . GLN A 1 77 ? -13.007 4.187 7.879 1.00 96.81 77 GLN A N 1
ATOM 558 C CA . GLN A 1 77 ? -11.670 4.446 7.349 1.00 96.81 77 GLN A CA 1
ATOM 559 C C . GLN A 1 77 ? -11.675 5.726 6.507 1.00 96.81 77 GLN A C 1
ATOM 561 O O . GLN A 1 77 ? -12.358 5.794 5.488 1.00 96.81 77 GLN A O 1
ATOM 566 N N . THR A 1 78 ? -10.893 6.723 6.912 1.00 97.06 78 THR A N 1
ATOM 567 C CA . THR A 1 78 ? -10.808 8.030 6.240 1.00 97.06 78 THR A CA 1
ATOM 568 C C . THR A 1 78 ? -9.557 8.195 5.387 1.00 97.06 78 THR A C 1
ATOM 570 O O . THR A 1 78 ? -9.472 9.147 4.617 1.00 97.06 78 THR A O 1
ATOM 573 N N . GLY A 1 79 ? -8.596 7.277 5.490 1.00 97.00 79 GLY A N 1
ATOM 574 C CA . GLY A 1 79 ? -7.411 7.275 4.643 1.00 97.00 79 GLY A CA 1
ATOM 575 C C . GLY A 1 79 ? -6.270 6.460 5.231 1.00 97.00 79 GLY A C 1
ATOM 576 O O . GLY A 1 79 ? -6.460 5.602 6.096 1.00 97.00 79 GLY A O 1
ATOM 577 N N . ALA A 1 80 ? -5.071 6.745 4.748 1.00 97.25 80 ALA A N 1
ATOM 578 C CA . ALA A 1 80 ? -3.821 6.201 5.246 1.00 97.25 80 ALA A CA 1
ATOM 579 C C . ALA A 1 80 ? -2.702 7.210 4.999 1.00 97.25 80 ALA A C 1
ATOM 581 O O . ALA A 1 80 ? -2.809 8.044 4.101 1.00 97.25 80 ALA A O 1
ATOM 582 N N . GLU A 1 81 ? -1.620 7.081 5.753 1.00 96.25 81 GLU A N 1
ATOM 583 C CA . GLU A 1 81 ? -0.378 7.810 5.524 1.00 96.25 81 GLU A CA 1
ATOM 584 C C . GLU A 1 81 ? 0.791 6.844 5.693 1.00 96.25 81 GLU A C 1
ATOM 586 O O . GLU A 1 81 ? 0.837 6.098 6.672 1.00 96.25 81 GLU A O 1
ATOM 591 N N . ALA A 1 82 ? 1.713 6.800 4.734 1.00 95.69 82 ALA A N 1
ATOM 592 C CA . ALA A 1 82 ? 2.906 5.968 4.817 1.00 95.69 82 ALA A CA 1
ATOM 593 C C . ALA A 1 82 ? 4.076 6.545 4.025 1.00 95.69 82 ALA A C 1
ATOM 595 O O . ALA A 1 82 ? 3.906 7.119 2.951 1.00 95.69 82 ALA A O 1
ATOM 596 N N . ARG A 1 83 ? 5.285 6.283 4.520 1.00 94.25 83 ARG A N 1
ATOM 597 C CA . ARG A 1 83 ? 6.515 6.427 3.738 1.00 94.25 83 ARG A CA 1
ATOM 598 C C . ARG A 1 83 ? 6.790 5.148 2.970 1.00 94.25 83 ARG A C 1
ATOM 600 O O . ARG A 1 83 ? 6.531 4.058 3.483 1.00 94.25 83 ARG A O 1
ATOM 607 N N . LEU A 1 84 ? 7.305 5.298 1.757 1.00 95.44 84 LEU A N 1
ATOM 608 C CA . LEU A 1 84 ? 7.521 4.225 0.797 1.00 95.44 84 LEU A CA 1
ATOM 609 C C . LEU A 1 84 ? 9.010 4.088 0.503 1.00 95.44 84 LEU A C 1
ATOM 611 O O . LEU A 1 84 ? 9.632 5.005 -0.028 1.00 95.44 84 LEU A O 1
ATOM 615 N N . PHE A 1 85 ? 9.581 2.931 0.801 1.00 93.94 85 PHE A N 1
ATOM 616 C CA . PHE A 1 85 ? 11.010 2.667 0.673 1.00 93.94 85 PHE A CA 1
ATOM 617 C C . PHE A 1 85 ? 11.282 1.678 -0.455 1.00 93.94 85 PHE A C 1
ATOM 619 O O . PHE A 1 85 ? 10.585 0.672 -0.568 1.00 93.94 85 PHE A O 1
ATOM 626 N N . ASN A 1 86 ? 12.283 1.948 -1.291 1.00 93.25 86 ASN A N 1
ATOM 627 C CA . ASN A 1 86 ? 12.549 1.144 -2.481 1.00 93.25 86 ASN A CA 1
ATOM 628 C C . ASN A 1 86 ? 12.982 -0.280 -2.106 1.00 93.25 86 ASN A C 1
ATOM 630 O O . ASN A 1 86 ? 13.990 -0.474 -1.428 1.00 93.25 86 ASN A O 1
ATOM 634 N N . VAL A 1 87 ? 12.246 -1.276 -2.599 1.00 94.12 87 VAL A N 1
ATOM 635 C CA . VAL A 1 87 ? 12.590 -2.701 -2.481 1.00 94.12 87 VAL A CA 1
ATOM 636 C C . VAL A 1 87 ? 12.546 -3.419 -3.829 1.00 94.12 87 VAL A C 1
ATOM 638 O O . VAL A 1 87 ? 12.553 -4.647 -3.865 1.00 94.12 87 VAL A O 1
ATOM 641 N N . THR A 1 88 ? 12.536 -2.690 -4.948 1.00 93.50 88 THR A N 1
ATOM 642 C CA . THR A 1 88 ? 12.373 -3.243 -6.303 1.00 93.50 88 THR A CA 1
ATOM 643 C C . THR A 1 88 ? 13.346 -4.383 -6.583 1.00 93.50 88 THR A C 1
ATOM 645 O O . THR A 1 88 ? 12.938 -5.506 -6.874 1.00 93.50 88 THR A O 1
ATOM 648 N N . CYS A 1 89 ? 14.642 -4.131 -6.421 1.00 91.00 89 CYS A N 1
ATOM 649 C CA . CYS A 1 89 ? 15.652 -5.135 -6.724 1.00 91.00 89 CYS A CA 1
ATOM 650 C C . CYS A 1 89 ? 15.726 -6.229 -5.635 1.00 91.00 89 CYS A C 1
ATOM 652 O O . CYS A 1 89 ? 16.075 -7.376 -5.918 1.00 91.00 89 CYS A O 1
ATOM 654 N N . LEU A 1 90 ? 15.378 -5.901 -4.383 1.00 90.31 90 LEU A N 1
ATOM 655 C CA . LEU A 1 90 ? 15.304 -6.898 -3.309 1.00 90.31 90 LEU A CA 1
ATOM 656 C C . LEU A 1 90 ? 14.172 -7.888 -3.572 1.00 90.31 90 LEU A C 1
ATOM 658 O O . LEU A 1 90 ? 14.325 -9.070 -3.302 1.00 90.31 90 LEU A O 1
ATOM 662 N N . SER A 1 91 ? 13.071 -7.426 -4.157 1.00 91.38 91 SER A N 1
ATOM 663 C CA . SER A 1 91 ? 11.898 -8.252 -4.448 1.00 91.38 91 SER A CA 1
ATOM 664 C C . SER A 1 91 ? 12.159 -9.275 -5.552 1.00 91.38 91 SER A C 1
ATOM 666 O O . SER A 1 91 ? 11.549 -10.341 -5.550 1.00 91.38 91 SER A O 1
ATOM 668 N N . SER A 1 92 ? 13.074 -8.988 -6.485 1.00 89.62 92 SER A N 1
ATOM 669 C CA . SER A 1 92 ? 13.482 -9.960 -7.505 1.00 89.62 92 SER A CA 1
ATOM 670 C C . SER A 1 92 ? 14.518 -10.966 -7.006 1.00 89.62 92 SER A C 1
ATOM 672 O O . SER A 1 92 ? 14.546 -12.099 -7.484 1.00 89.62 92 SER A O 1
ATOM 674 N N . THR A 1 93 ? 15.367 -10.572 -6.055 1.00 88.69 93 THR A N 1
ATOM 675 C CA . THR A 1 93 ? 16.497 -11.398 -5.595 1.00 88.69 93 THR A CA 1
ATOM 676 C C . THR A 1 93 ? 16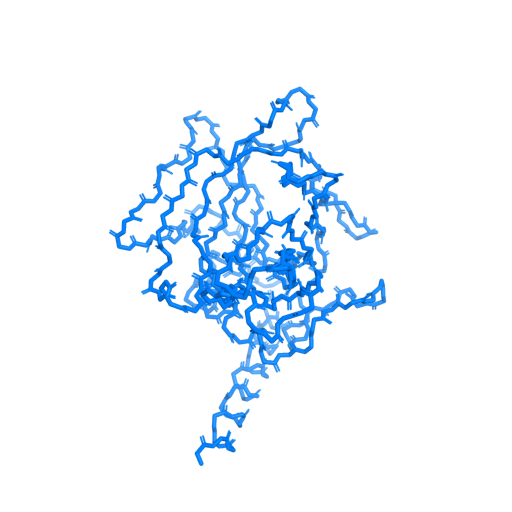.169 -12.193 -4.332 1.00 88.69 93 THR A C 1
ATOM 678 O O . THR A 1 93 ? 16.561 -13.351 -4.204 1.00 88.69 93 THR A O 1
ATOM 681 N N . TYR A 1 94 ? 15.427 -11.586 -3.408 1.00 88.88 94 TYR A N 1
ATOM 682 C CA . TYR A 1 94 ? 15.067 -12.123 -2.098 1.00 88.88 94 TYR A CA 1
ATOM 683 C C . TYR A 1 94 ? 13.561 -11.955 -1.826 1.00 88.88 94 TYR A C 1
ATOM 685 O O . TYR A 1 94 ? 13.186 -11.296 -0.853 1.00 88.88 94 TYR A O 1
ATOM 693 N N . PRO A 1 95 ? 12.676 -12.537 -2.657 1.00 90.69 95 PRO A N 1
ATOM 694 C CA . PRO A 1 95 ? 11.232 -12.351 -2.526 1.00 90.69 95 PRO A CA 1
ATOM 695 C C . PRO A 1 95 ? 10.727 -12.719 -1.127 1.00 90.69 95 PRO A C 1
ATOM 697 O O . PRO A 1 95 ? 10.075 -11.898 -0.493 1.00 90.69 95 PRO A O 1
ATOM 700 N N . ASP A 1 96 ? 11.107 -13.881 -0.588 1.00 90.25 96 ASP A N 1
ATOM 701 C CA . ASP A 1 96 ? 10.670 -14.334 0.744 1.00 90.25 96 ASP A CA 1
ATOM 702 C C . ASP A 1 96 ? 11.051 -13.352 1.859 1.00 90.25 96 ASP A C 1
ATOM 704 O O . ASP A 1 96 ? 10.307 -13.158 2.820 1.00 90.25 96 ASP A O 1
ATOM 708 N N . LEU A 1 97 ? 12.211 -12.701 1.724 1.00 87.88 97 LEU A N 1
ATOM 709 C CA . LEU A 1 97 ? 12.657 -11.693 2.675 1.00 87.88 97 LEU A CA 1
ATOM 710 C C . LEU A 1 97 ? 11.741 -10.474 2.631 1.00 87.88 97 LEU A C 1
ATOM 712 O O . LEU A 1 97 ? 11.288 -10.037 3.687 1.00 87.88 97 LEU A O 1
ATOM 716 N N . VAL A 1 98 ? 11.442 -9.970 1.430 1.00 91.50 98 VAL A N 1
ATOM 717 C CA . VAL A 1 98 ? 10.556 -8.815 1.232 1.00 91.50 98 VAL A CA 1
ATOM 718 C C . VAL A 1 98 ? 9.155 -9.096 1.779 1.00 91.50 98 VAL A C 1
ATOM 720 O O . VAL A 1 98 ? 8.641 -8.270 2.530 1.00 91.50 98 VAL A O 1
ATOM 723 N N . GLN A 1 99 ? 8.619 -10.303 1.563 1.00 93.00 99 GLN A N 1
ATOM 724 C CA . GLN A 1 99 ? 7.316 -10.721 2.105 1.00 93.00 99 GLN A CA 1
ATOM 725 C C . GLN A 1 99 ? 7.246 -10.677 3.638 1.00 93.00 99 GLN A C 1
ATOM 727 O O . GLN A 1 99 ? 6.185 -10.430 4.214 1.00 93.00 99 GLN A O 1
ATOM 732 N N . MET A 1 100 ? 8.372 -10.879 4.329 1.00 90.94 100 MET A N 1
ATOM 733 C CA . MET A 1 100 ? 8.439 -10.775 5.790 1.00 90.94 100 MET A CA 1
ATOM 734 C C . MET A 1 100 ? 8.608 -9.334 6.294 1.00 90.94 100 MET A C 1
ATOM 736 O O . MET A 1 100 ? 8.321 -9.064 7.467 1.00 90.94 100 MET A O 1
ATOM 740 N N . MET A 1 101 ? 9.064 -8.400 5.450 1.00 91.12 101 MET A N 1
ATOM 741 C CA . MET A 1 101 ? 9.414 -7.038 5.871 1.00 91.12 101 MET A CA 1
ATOM 742 C C . MET A 1 101 ? 8.252 -6.285 6.524 1.00 91.12 101 MET A C 1
ATOM 744 O O . MET A 1 101 ? 8.489 -5.713 7.587 1.00 91.12 101 MET A O 1
ATOM 748 N N . PRO A 1 102 ? 7.004 -6.311 6.012 1.00 94.62 102 PRO A N 1
ATOM 749 C CA . PRO A 1 102 ? 5.893 -5.612 6.657 1.00 94.62 102 PRO A CA 1
ATOM 750 C C . PRO A 1 102 ? 5.687 -6.008 8.128 1.00 94.62 102 PRO A C 1
ATOM 752 O O . PRO A 1 102 ? 5.584 -5.146 9.003 1.00 94.62 102 PRO A O 1
ATOM 755 N N . SER A 1 103 ? 5.728 -7.309 8.429 1.00 92.50 103 SER A N 1
ATOM 756 C CA . SER A 1 103 ? 5.596 -7.825 9.801 1.00 92.50 103 SER A CA 1
ATOM 757 C C . SER A 1 103 ? 6.758 -7.413 10.710 1.00 92.50 103 SER A C 1
ATOM 759 O O . SER A 1 103 ? 6.557 -7.152 11.899 1.00 92.50 103 SER A O 1
ATOM 761 N N . ILE A 1 104 ? 7.974 -7.353 10.162 1.00 88.44 104 ILE A N 1
ATOM 762 C CA . ILE A 1 104 ? 9.173 -6.913 10.886 1.00 88.44 104 ILE A CA 1
ATOM 763 C C . ILE A 1 104 ? 9.095 -5.407 11.162 1.00 88.44 104 ILE A C 1
ATOM 765 O O . ILE A 1 104 ? 9.295 -4.983 12.298 1.00 88.44 104 ILE A O 1
ATOM 769 N N . SER A 1 105 ? 8.751 -4.596 10.161 1.00 89.12 105 SER A N 1
ATOM 770 C CA . SER A 1 105 ? 8.712 -3.132 10.253 1.00 89.12 105 SER A CA 1
ATOM 771 C C . SER A 1 105 ? 7.661 -2.598 11.224 1.00 89.12 105 SER A C 1
ATOM 773 O O . SER A 1 105 ? 7.856 -1.525 11.789 1.00 89.12 105 SER A O 1
ATOM 775 N N . LEU A 1 106 ? 6.585 -3.344 11.492 1.00 89.94 106 LEU A N 1
ATOM 776 C CA . LEU A 1 106 ? 5.631 -3.013 12.559 1.00 89.94 106 LEU A CA 1
ATOM 777 C C . LEU A 1 106 ? 6.241 -3.013 13.968 1.00 89.94 106 LEU A C 1
ATOM 779 O O . LEU A 1 106 ? 5.645 -2.476 14.896 1.00 89.94 106 LEU A O 1
ATOM 783 N N . ARG A 1 107 ? 7.408 -3.634 14.163 1.00 86.38 107 ARG A N 1
ATOM 784 C CA . ARG A 1 107 ? 8.115 -3.634 15.454 1.00 86.38 107 ARG A CA 1
ATOM 785 C C . ARG A 1 107 ? 8.959 -2.385 15.673 1.00 86.38 107 ARG A C 1
ATOM 787 O O . ARG A 1 107 ? 9.502 -2.214 16.761 1.00 86.38 107 ARG A O 1
ATOM 794 N N . PHE A 1 108 ? 9.069 -1.542 14.655 1.00 84.00 108 PHE A N 1
ATOM 795 C CA . PHE A 1 108 ? 9.844 -0.316 14.684 1.00 84.00 108 PHE A CA 1
ATOM 796 C C . PHE A 1 108 ? 8.905 0.893 14.609 1.00 84.00 108 PHE A C 1
ATOM 798 O O . PHE A 1 108 ? 7.811 0.778 14.039 1.00 84.00 108 PHE A O 1
ATOM 805 N N . PRO A 1 109 ? 9.308 2.044 15.176 1.00 85.25 109 PRO A N 1
A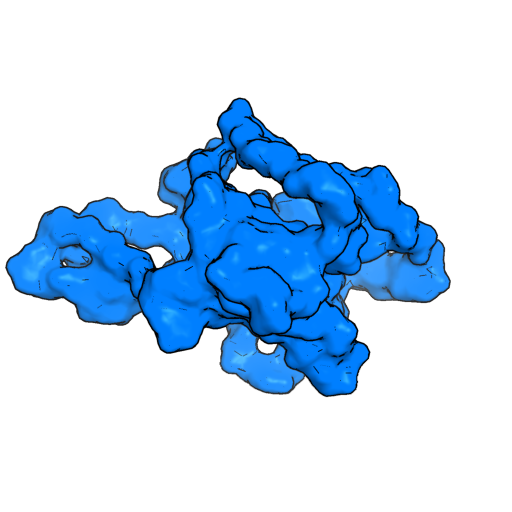TOM 806 C CA . PRO A 1 109 ? 8.513 3.263 15.119 1.00 85.25 109 PRO A CA 1
ATOM 807 C C . PRO A 1 109 ? 8.115 3.622 13.688 1.00 85.25 109 PRO A C 1
ATOM 809 O O . PRO A 1 109 ? 8.878 3.408 12.742 1.00 85.25 109 PRO A O 1
ATOM 812 N N . VAL A 1 110 ? 6.921 4.192 13.531 1.00 85.19 110 VAL A N 1
ATOM 813 C CA . VAL A 1 110 ? 6.522 4.807 12.263 1.00 85.19 110 VAL A CA 1
ATOM 814 C C . VAL A 1 110 ? 7.547 5.901 11.919 1.00 85.19 110 VAL A C 1
ATOM 816 O O . VAL A 1 110 ? 7.883 6.710 12.788 1.00 85.19 110 VAL A O 1
ATOM 819 N N . PRO A 1 111 ? 8.068 5.958 10.684 1.00 80.75 111 PRO A N 1
ATOM 820 C CA . PRO A 1 111 ? 8.974 7.023 10.284 1.00 80.75 111 PRO A CA 1
ATOM 821 C C . PRO A 1 111 ? 8.159 8.307 10.048 1.00 80.75 111 PRO A C 1
ATOM 823 O O . PRO A 1 111 ? 7.621 8.528 8.968 1.00 80.75 111 PRO A O 1
ATOM 826 N N . LEU A 1 112 ? 8.025 9.122 11.098 1.00 61.75 112 LEU A N 1
ATOM 827 C CA . LEU A 1 112 ? 7.147 10.303 11.147 1.00 61.75 112 LEU A CA 1
ATOM 828 C C . LEU A 1 112 ? 7.839 11.635 10.781 1.00 61.75 112 LEU A C 1
ATOM 830 O O . LEU A 1 112 ? 7.191 12.671 10.838 1.00 61.75 112 LEU A O 1
ATOM 834 N N . ALA A 1 113 ? 9.130 11.642 10.426 1.00 57.88 113 ALA A N 1
ATOM 835 C CA . ALA A 1 113 ? 9.899 12.874 10.196 1.00 57.88 113 ALA A CA 1
ATOM 836 C C . ALA A 1 113 ? 10.603 12.889 8.835 1.00 57.88 113 ALA A C 1
ATOM 838 O O . ALA A 1 113 ? 11.186 11.876 8.447 1.00 57.88 113 ALA A O 1
ATOM 839 N N . ASP A 1 114 ? 10.623 14.058 8.178 1.00 53.38 114 ASP A N 1
ATOM 840 C CA . ASP A 1 114 ? 11.295 14.347 6.891 1.00 53.38 114 ASP A CA 1
ATOM 841 C C . ASP A 1 114 ? 12.806 14.123 6.892 1.00 53.38 114 ASP A C 1
ATOM 843 O O . ASP A 1 114 ? 13.436 14.204 5.851 1.00 53.38 114 ASP A O 1
ATOM 847 N N . THR A 1 115 ? 13.382 13.793 8.043 1.00 52.16 115 THR A N 1
ATOM 848 C CA . THR A 1 115 ? 14.804 13.491 8.206 1.00 52.16 115 THR A CA 1
ATOM 849 C C . THR A 1 115 ? 15.123 11.996 8.152 1.00 52.16 115 THR A C 1
ATOM 851 O O . THR A 1 115 ? 16.293 11.621 8.172 1.00 52.16 115 THR A O 1
ATOM 854 N N . ASN A 1 116 ? 14.108 11.122 8.125 1.00 59.97 116 ASN A N 1
ATOM 855 C CA . ASN A 1 116 ? 14.309 9.678 8.020 1.00 59.97 116 ASN A CA 1
ATOM 856 C C . ASN A 1 116 ? 14.200 9.232 6.561 1.00 59.97 116 ASN A C 1
ATOM 858 O O . ASN A 1 116 ? 13.183 8.674 6.136 1.00 59.97 116 ASN A O 1
ATOM 862 N N . ASP A 1 117 ? 15.291 9.417 5.823 1.00 66.88 117 ASP A N 1
ATOM 863 C CA . ASP A 1 117 ? 15.437 8.935 4.441 1.00 66.88 117 ASP A CA 1
ATOM 864 C C . ASP A 1 117 ? 15.622 7.415 4.372 1.00 66.88 117 ASP A C 1
ATOM 866 O O . ASP A 1 117 ? 15.717 6.831 3.291 1.00 66.88 117 ASP A O 1
ATOM 870 N N . LYS A 1 118 ? 15.711 6.765 5.540 1.00 72.81 118 LYS A N 1
ATOM 871 C CA . LYS A 1 118 ? 16.046 5.355 5.677 1.00 72.81 118 LYS A CA 1
ATOM 872 C C . LYS A 1 118 ? 15.087 4.609 6.593 1.00 72.81 118 LYS A C 1
ATOM 874 O O . LYS A 1 118 ? 14.847 5.012 7.732 1.00 72.81 118 LYS A O 1
ATOM 879 N N . LEU A 1 119 ? 14.583 3.470 6.119 1.00 77.25 119 LEU A N 1
ATOM 880 C CA . LEU A 1 119 ? 13.780 2.567 6.943 1.00 77.25 119 LEU A CA 1
ATOM 881 C C . LEU A 1 119 ? 14.680 1.722 7.843 1.00 77.25 119 LEU A C 1
ATOM 883 O O . LEU A 1 119 ? 15.323 0.778 7.382 1.00 77.25 119 LEU A O 1
ATOM 887 N N . ALA A 1 120 ? 14.683 2.008 9.142 1.00 70.00 120 ALA A N 1
ATOM 888 C CA . ALA A 1 120 ? 15.326 1.134 10.114 1.00 70.00 120 ALA A CA 1
ATOM 889 C C . ALA A 1 120 ? 14.604 -0.230 10.193 1.00 70.00 120 ALA A C 1
ATOM 891 O O . ALA A 1 120 ? 13.372 -0.282 10.131 1.00 70.00 120 ALA A O 1
ATOM 892 N N . PRO A 1 121 ? 15.337 -1.347 10.358 1.00 68.75 121 PRO A N 1
ATOM 893 C CA . PRO A 1 121 ? 16.799 -1.460 10.429 1.00 68.75 121 PRO A CA 1
ATOM 894 C C . PRO A 1 121 ? 17.477 -1.626 9.057 1.00 68.75 121 PRO A C 1
ATOM 896 O O . PRO A 1 121 ? 18.693 -1.534 8.967 1.00 68.75 121 PRO A O 1
ATOM 899 N N . ALA A 1 122 ? 16.704 -1.874 8.000 1.00 75.19 122 ALA A N 1
ATOM 900 C CA . ALA A 1 122 ? 17.196 -2.254 6.677 1.00 75.19 122 ALA A CA 1
ATOM 901 C C . ALA A 1 122 ? 17.930 -1.133 5.917 1.00 75.19 122 ALA A C 1
ATOM 903 O O . ALA A 1 122 ? 18.552 -1.405 4.898 1.00 75.19 122 ALA A O 1
ATOM 904 N N . ASN A 1 123 ? 17.849 0.112 6.396 1.00 77.75 123 ASN A N 1
ATOM 905 C CA . ASN A 1 123 ? 18.426 1.304 5.779 1.00 77.75 123 ASN A CA 1
ATOM 906 C C . ASN A 1 123 ? 17.970 1.557 4.330 1.00 77.75 123 ASN A C 1
ATOM 908 O O . ASN A 1 123 ? 18.682 2.200 3.563 1.00 77.75 123 ASN A O 1
ATOM 912 N N . LEU A 1 124 ? 16.770 1.084 3.974 1.00 84.88 124 LEU A N 1
ATOM 913 C CA . LEU A 1 124 ? 16.204 1.242 2.633 1.00 84.88 124 LEU A CA 1
ATOM 914 C C . LEU A 1 124 ? 15.952 2.708 2.315 1.00 84.88 124 LEU A C 1
ATOM 916 O O . LEU A 1 124 ? 15.375 3.408 3.143 1.00 84.88 124 LEU A O 1
ATOM 920 N N . TYR A 1 125 ? 16.294 3.121 1.101 1.00 87.50 125 TYR A N 1
ATOM 921 C CA . TYR A 1 125 ? 16.094 4.485 0.629 1.00 87.50 125 TYR A CA 1
ATOM 922 C C . TYR A 1 125 ? 14.618 4.836 0.467 1.00 87.50 125 TYR A C 1
ATOM 924 O O . TYR A 1 125 ? 13.840 4.073 -0.118 1.00 87.50 125 TYR A O 1
ATOM 932 N N . LEU A 1 126 ? 14.250 6.019 0.956 1.00 91.19 126 LEU A N 1
ATOM 933 C CA . LEU A 1 126 ? 12.963 6.638 0.687 1.00 91.19 126 LEU A CA 1
ATOM 934 C C . LEU A 1 126 ? 12.783 6.810 -0.827 1.00 91.19 126 LEU A C 1
ATOM 936 O O . LEU A 1 126 ? 13.666 7.277 -1.536 1.00 91.19 126 LEU A O 1
ATOM 940 N N . SER A 1 127 ? 11.623 6.396 -1.317 1.00 93.31 127 SER A N 1
ATOM 941 C CA . SER A 1 127 ? 11.234 6.470 -2.728 1.00 93.31 127 SER A CA 1
ATOM 942 C C . SER A 1 127 ? 9.886 7.148 -2.934 1.00 93.31 127 SER A C 1
ATOM 944 O O . SER A 1 127 ? 9.440 7.273 -4.068 1.00 93.31 127 SER A O 1
ATOM 946 N N . GLY A 1 128 ? 9.220 7.562 -1.852 1.00 94.62 128 GLY A N 1
ATOM 947 C CA . GLY A 1 128 ? 7.965 8.284 -1.945 1.00 94.62 128 GLY A CA 1
ATOM 948 C C . GLY A 1 128 ? 7.122 8.284 -0.682 1.00 94.62 128 GLY A C 1
ATOM 949 O O . GLY A 1 128 ? 7.500 7.773 0.375 1.00 94.62 128 GLY A O 1
ATOM 950 N N . HIS A 1 129 ? 5.927 8.828 -0.852 1.00 95.38 129 HIS A N 1
ATOM 951 C CA . HIS A 1 129 ? 4.901 8.994 0.158 1.00 95.38 129 HIS A CA 1
ATOM 952 C C . HIS A 1 129 ? 3.565 8.493 -0.388 1.00 95.38 129 HIS A C 1
ATOM 954 O O . HIS A 1 129 ? 3.216 8.721 -1.548 1.00 95.38 129 HIS A O 1
ATOM 960 N N . HIS A 1 130 ? 2.806 7.828 0.470 1.00 97.69 130 HIS A N 1
ATOM 961 C CA . HIS A 1 130 ? 1.425 7.454 0.232 1.00 97.69 130 HIS A CA 1
ATOM 962 C C . HIS A 1 130 ? 0.534 8.207 1.214 1.00 97.69 130 HIS A C 1
ATOM 964 O O . HIS A 1 130 ? 0.773 8.152 2.419 1.00 97.69 130 HIS A O 1
ATOM 970 N N . TYR A 1 131 ? -0.486 8.892 0.708 1.00 97.56 131 TYR A N 1
ATOM 971 C CA . TYR A 1 131 ? -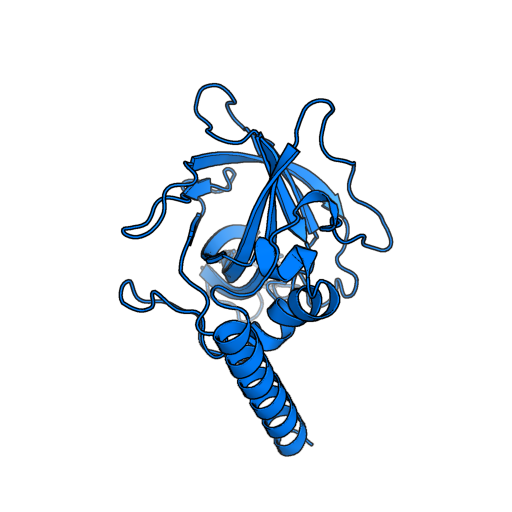1.450 9.628 1.522 1.00 97.56 131 TYR A CA 1
ATOM 972 C C . TYR A 1 131 ? -2.806 9.722 0.819 1.00 97.56 131 TYR A C 1
ATOM 974 O O . TYR A 1 131 ? -2.961 9.279 -0.318 1.00 97.56 131 TYR A O 1
ATOM 982 N N . PHE A 1 132 ? -3.798 10.289 1.499 1.00 97.94 132 PHE A N 1
ATOM 983 C CA . PHE A 1 132 ? -5.144 10.505 0.973 1.00 97.94 132 PHE A CA 1
ATOM 984 C C . PHE A 1 132 ? -5.463 12.010 0.984 1.00 97.94 132 PHE A C 1
ATOM 986 O O . PHE A 1 132 ? -5.721 12.546 2.060 1.00 97.94 132 PHE A O 1
ATOM 993 N N . PRO A 1 133 ? -5.430 12.723 -0.164 1.00 96.94 133 PRO A N 1
ATOM 994 C CA . PRO A 1 133 ? -5.870 14.123 -0.240 1.00 96.94 133 PRO A CA 1
ATOM 995 C C . PRO A 1 133 ? -7.373 14.293 0.031 1.00 96.94 133 PRO A C 1
ATOM 997 O O . PRO A 1 133 ? -7.819 15.368 0.417 1.00 96.94 133 PRO A O 1
ATOM 1000 N N . ASP A 1 134 ? -8.149 13.229 -0.163 1.00 96.38 134 ASP A N 1
ATOM 1001 C CA . ASP A 1 134 ? -9.556 13.117 0.202 1.00 96.38 134 ASP A CA 1
ATOM 1002 C C . ASP A 1 134 ? -9.850 11.672 0.639 1.00 96.38 134 ASP A C 1
ATOM 1004 O O . ASP A 1 134 ? -9.050 10.772 0.384 1.00 96.38 134 ASP A O 1
ATOM 1008 N N . VAL A 1 135 ? -11.011 11.420 1.253 1.00 94.56 135 VAL A N 1
ATOM 1009 C CA . VAL A 1 135 ? -11.356 10.104 1.834 1.00 94.56 135 VAL A CA 1
ATOM 1010 C C . VAL A 1 135 ? -11.483 8.958 0.814 1.00 94.56 135 VAL A C 1
ATOM 1012 O O . VAL A 1 135 ? -11.645 7.803 1.201 1.00 94.56 135 VAL A O 1
ATOM 1015 N N . THR A 1 136 ? -11.431 9.246 -0.489 1.00 95.00 136 THR A N 1
ATOM 1016 C CA . THR A 1 136 ? -11.640 8.273 -1.574 1.00 95.00 136 THR A CA 1
ATOM 1017 C C . THR A 1 136 ? -10.422 8.046 -2.461 1.00 95.00 136 THR A C 1
ATOM 1019 O O . THR A 1 136 ? -10.400 7.057 -3.196 1.00 95.00 136 THR A O 1
ATOM 1022 N N . THR A 1 137 ? -9.428 8.935 -2.416 1.00 98.06 137 THR A N 1
ATOM 1023 C CA . THR A 1 137 ? -8.303 8.937 -3.356 1.00 98.06 137 THR A CA 1
ATOM 1024 C C . THR A 1 137 ? -7.015 8.512 -2.656 1.00 98.06 137 THR A C 1
ATOM 1026 O O . THR A 1 137 ? -6.341 9.355 -2.076 1.00 98.06 137 THR A O 1
ATOM 1029 N N . PRO A 1 138 ? -6.603 7.235 -2.720 1.00 98.38 138 PRO A N 1
ATOM 1030 C CA . PRO A 1 138 ? -5.221 6.870 -2.442 1.00 98.38 138 PRO A CA 1
ATOM 1031 C C . PRO A 1 138 ? -4.290 7.579 -3.429 1.00 98.38 138 PRO A C 1
ATOM 1033 O O . PRO A 1 138 ? -4.402 7.393 -4.641 1.00 98.38 138 PRO A O 1
ATOM 1036 N N . PHE A 1 139 ? -3.362 8.374 -2.915 1.00 98.56 139 PHE A N 1
ATOM 1037 C CA . PHE A 1 139 ? -2.376 9.103 -3.701 1.00 98.56 139 PHE A CA 1
ATOM 1038 C C . PHE A 1 139 ? -0.977 8.564 -3.426 1.00 98.56 139 PHE A C 1
ATOM 1040 O O . PHE A 1 139 ? -0.634 8.228 -2.290 1.00 98.56 139 PHE A O 1
ATOM 1047 N N . PHE A 1 140 ? -0.172 8.469 -4.476 1.00 98.50 140 PHE A N 1
ATOM 1048 C CA . PHE A 1 140 ? 1.214 8.030 -4.411 1.00 98.50 140 PHE A CA 1
ATOM 1049 C C . PHE A 1 140 ? 2.076 9.124 -5.024 1.00 98.50 140 PHE A C 1
ATOM 1051 O O . PHE A 1 140 ? 1.982 9.386 -6.219 1.00 98.50 140 PHE A O 1
ATOM 1058 N N . ASN A 1 141 ? 2.901 9.763 -4.201 1.00 97.50 141 ASN A N 1
ATOM 1059 C CA . ASN A 1 141 ? 3.925 10.700 -4.636 1.00 97.50 141 ASN A CA 1
ATOM 1060 C C . ASN A 1 141 ? 5.284 10.010 -4.513 1.00 97.50 141 ASN A C 1
ATOM 1062 O O . ASN A 1 141 ? 5.819 9.909 -3.411 1.00 97.50 141 ASN A O 1
ATOM 1066 N N . LEU A 1 142 ? 5.827 9.512 -5.621 1.00 96.50 142 LEU A N 1
ATOM 1067 C CA . LEU A 1 142 ? 7.104 8.796 -5.660 1.00 96.50 142 LEU A CA 1
ATOM 1068 C C . LEU A 1 142 ? 8.267 9.701 -6.084 1.00 96.50 142 LEU A C 1
ATOM 1070 O O . LEU A 1 142 ? 9.225 9.258 -6.723 1.00 96.50 142 LEU A O 1
ATOM 1074 N N . THR A 1 143 ? 8.158 10.981 -5.735 1.00 92.88 143 THR A N 1
ATOM 1075 C CA . THR A 1 143 ? 9.199 11.985 -5.921 1.00 92.88 143 THR A CA 1
ATOM 1076 C C . THR A 1 143 ? 9.783 12.361 -4.562 1.00 92.88 143 THR A C 1
ATOM 1078 O O . THR A 1 143 ? 9.062 12.769 -3.650 1.00 92.88 143 THR A O 1
ATOM 1081 N N . THR A 1 144 ? 11.098 12.220 -4.433 1.00 89.88 144 THR A N 1
ATOM 1082 C CA . THR A 1 144 ? 11.920 12.616 -3.283 1.00 89.88 144 THR A CA 1
ATOM 1083 C C . THR A 1 144 ? 13.096 13.467 -3.775 1.00 89.88 144 THR A C 1
ATOM 1085 O O . THR A 1 144 ? 13.181 13.783 -4.964 1.00 89.88 144 THR A O 1
ATOM 1088 N N . ALA A 1 145 ? 14.010 13.863 -2.885 1.00 85.94 145 ALA A N 1
ATOM 1089 C CA . ALA A 1 145 ? 15.236 14.544 -3.302 1.00 85.94 145 ALA A CA 1
ATOM 1090 C C . ALA A 1 145 ? 16.199 13.601 -4.061 1.00 85.94 145 ALA A C 1
ATOM 1092 O O . ALA A 1 145 ? 16.977 14.047 -4.900 1.00 85.94 145 ALA A O 1
ATOM 1093 N N . GLU A 1 146 ? 16.113 12.296 -3.802 1.00 79.88 146 GLU A N 1
ATOM 1094 C CA . GLU A 1 146 ? 17.011 11.254 -4.309 1.00 79.88 146 GLU A CA 1
ATOM 1095 C C . GLU A 1 146 ? 16.414 10.445 -5.468 1.00 79.88 146 GLU A C 1
ATOM 1097 O O . GLU A 1 146 ? 17.153 9.769 -6.187 1.00 79.88 146 GLU A O 1
ATOM 1102 N N . ALA A 1 147 ? 15.091 10.469 -5.651 1.00 84.06 147 ALA A N 1
ATOM 1103 C CA . ALA A 1 147 ? 14.402 9.648 -6.640 1.00 84.06 147 ALA A CA 1
ATOM 1104 C C . ALA A 1 147 ? 13.175 10.342 -7.244 1.00 84.06 147 ALA A C 1
ATOM 1106 O O . ALA A 1 147 ? 12.487 11.119 -6.590 1.00 84.06 147 ALA A O 1
ATOM 1107 N N . ASN A 1 148 ? 12.861 10.015 -8.499 1.00 93.81 148 ASN A N 1
ATOM 1108 C CA . ASN A 1 148 ? 11.638 10.458 -9.161 1.00 93.81 148 ASN A CA 1
ATOM 1109 C C . ASN A 1 148 ? 11.044 9.308 -9.981 1.00 93.81 148 ASN A C 1
ATOM 1111 O O . ASN A 1 148 ? 11.488 9.028 -11.096 1.00 93.81 148 ASN A O 1
ATOM 1115 N N . TYR A 1 149 ? 10.037 8.650 -9.408 1.00 94.94 149 TYR A N 1
ATOM 1116 C CA . TYR A 1 149 ? 9.215 7.637 -10.076 1.00 94.94 149 TYR A CA 1
ATOM 1117 C C . TYR A 1 149 ? 7.818 8.175 -10.442 1.00 94.94 149 TYR A C 1
ATOM 1119 O O . TYR A 1 149 ? 6.929 7.409 -10.816 1.00 94.94 149 TYR A O 1
ATOM 1127 N N . GLY A 1 150 ? 7.617 9.493 -10.352 1.00 96.69 150 GLY A N 1
ATOM 1128 C CA . GLY A 1 150 ? 6.360 10.160 -10.673 1.00 96.69 150 GLY A CA 1
ATOM 1129 C C . GLY A 1 150 ? 5.292 10.043 -9.587 1.00 96.69 150 GLY A C 1
ATOM 1130 O O . GLY A 1 150 ? 5.557 9.689 -8.439 1.00 96.69 150 GLY A O 1
ATOM 1131 N N . MET A 1 151 ? 4.053 10.367 -9.942 1.00 97.88 151 MET A N 1
ATOM 1132 C CA . MET A 1 151 ? 2.928 10.377 -9.013 1.00 97.88 151 MET A CA 1
ATOM 1133 C C . MET A 1 151 ? 1.606 9.988 -9.670 1.00 97.88 151 MET A C 1
ATOM 1135 O O . MET A 1 151 ? 1.493 9.926 -10.895 1.00 97.88 151 MET A O 1
ATOM 1139 N N . GLY A 1 152 ? 0.596 9.723 -8.844 1.00 98.19 152 GLY A N 1
ATOM 1140 C CA . GLY A 1 152 ? -0.757 9.476 -9.320 1.00 98.19 152 GLY A CA 1
ATOM 1141 C C . GLY A 1 152 ? -1.791 9.372 -8.203 1.00 98.19 152 GLY A C 1
ATOM 1142 O O . GLY A 1 152 ? -1.482 8.997 -7.067 1.00 98.19 152 GLY A O 1
ATOM 1143 N N . GLY A 1 153 ? -3.036 9.686 -8.560 1.00 98.50 153 GLY A N 1
ATOM 1144 C CA . GLY A 1 153 ? -4.223 9.464 -7.740 1.00 98.50 153 GLY A CA 1
ATOM 1145 C C . GLY A 1 153 ? -4.992 8.240 -8.226 1.00 98.50 153 GLY A C 1
ATOM 1146 O O . GLY A 1 153 ? -5.240 8.076 -9.420 1.00 98.50 153 GLY A O 1
ATOM 1147 N N . PHE A 1 154 ? -5.393 7.379 -7.298 1.00 98.75 154 PHE A N 1
ATOM 1148 C CA . PHE A 1 154 ? -5.959 6.071 -7.608 1.00 98.75 154 PHE A CA 1
ATOM 1149 C C . PHE A 1 154 ? -7.361 5.908 -7.031 1.00 98.75 154 PHE A C 1
ATOM 1151 O O . PHE A 1 154 ? -7.831 6.698 -6.215 1.00 98.75 154 PHE A O 1
ATOM 1158 N N . LYS A 1 155 ? -8.038 4.852 -7.470 1.00 98.38 155 LYS A N 1
ATOM 1159 C CA . LYS A 1 155 ? -9.283 4.350 -6.890 1.00 98.38 155 LYS A CA 1
ATOM 1160 C C . LYS A 1 155 ? -9.156 2.854 -6.642 1.00 98.38 155 LYS A C 1
ATOM 1162 O O . LYS A 1 155 ? -8.409 2.159 -7.330 1.00 98.38 155 LYS A O 1
ATOM 1167 N N . LYS A 1 156 ? -9.905 2.353 -5.663 1.00 98.31 156 LYS A N 1
ATOM 1168 C CA . LYS A 1 156 ? -9.997 0.915 -5.403 1.00 98.31 156 LYS A CA 1
ATOM 1169 C C . LYS A 1 156 ? -10.723 0.230 -6.560 1.00 98.31 156 LYS A C 1
ATOM 1171 O O . LYS A 1 156 ? -11.876 0.554 -6.821 1.00 98.31 156 LYS A O 1
ATOM 1176 N N . ASP A 1 157 ? -10.048 -0.718 -7.196 1.00 98.00 157 ASP A N 1
ATOM 1177 C CA . ASP A 1 157 ? -10.593 -1.553 -8.269 1.00 98.00 157 ASP A CA 1
ATOM 1178 C C . ASP A 1 157 ? -11.022 -2.923 -7.724 1.00 98.00 157 ASP A C 1
ATOM 1180 O O . ASP A 1 157 ? -12.139 -3.384 -7.948 1.00 98.00 157 ASP A O 1
ATOM 1184 N N . ASN A 1 158 ? -10.173 -3.543 -6.901 1.00 98.50 158 ASN A N 1
ATOM 1185 C CA . ASN A 1 158 ? -10.479 -4.818 -6.261 1.00 98.50 158 ASN A CA 1
ATOM 1186 C C . ASN A 1 158 ? -9.897 -4.904 -4.844 1.00 98.50 158 ASN A C 1
ATOM 1188 O O . ASN A 1 158 ? -8.969 -4.174 -4.488 1.00 98.50 158 ASN A O 1
ATOM 1192 N N . ALA A 1 159 ? -10.451 -5.802 -4.031 1.00 98.12 159 ALA A N 1
ATOM 1193 C CA . ALA A 1 159 ? -9.941 -6.114 -2.708 1.00 98.12 159 ALA A CA 1
ATOM 1194 C C . ALA A 1 159 ? -10.119 -7.600 -2.393 1.00 98.12 159 ALA A C 1
ATOM 1196 O O . ALA A 1 159 ? -11.135 -8.198 -2.742 1.00 98.12 159 ALA A O 1
ATOM 1197 N N . THR A 1 160 ? -9.163 -8.156 -1.656 1.00 98.19 160 THR A N 1
ATOM 1198 C CA . THR A 1 160 ? -9.219 -9.522 -1.134 1.00 98.19 160 THR A CA 1
ATOM 1199 C C . THR A 1 160 ? -8.760 -9.545 0.327 1.00 98.19 160 THR A C 1
ATOM 1201 O O . THR A 1 160 ? -7.917 -8.723 0.708 1.00 98.19 160 THR A O 1
ATOM 1204 N N . PRO A 1 161 ? -9.299 -10.430 1.187 1.00 98.19 161 PRO A N 1
ATOM 1205 C CA . PRO A 1 161 ? -8.782 -10.592 2.539 1.00 98.19 161 PRO A CA 1
ATOM 1206 C C . PRO A 1 161 ? -7.281 -10.910 2.536 1.00 98.19 161 PRO A C 1
ATOM 1208 O O . PRO A 1 161 ? -6.810 -11.740 1.758 1.00 98.19 161 PRO A O 1
ATOM 1211 N N . ALA A 1 162 ? -6.530 -10.279 3.441 1.00 97.19 162 ALA A N 1
ATOM 1212 C CA . ALA A 1 162 ? -5.161 -10.698 3.724 1.00 97.19 162 ALA A CA 1
ATOM 1213 C C . ALA A 1 162 ? -5.152 -12.126 4.313 1.00 97.19 162 ALA A C 1
ATOM 1215 O O . ALA A 1 162 ? -6.162 -12.549 4.881 1.00 97.19 162 ALA A O 1
ATOM 1216 N N . PRO A 1 163 ? -4.024 -12.863 4.263 1.00 95.81 163 PRO A N 1
ATOM 1217 C CA . PRO A 1 163 ? -3.923 -14.202 4.857 1.00 95.81 163 PRO A CA 1
ATOM 1218 C C . PRO A 1 163 ? -4.305 -14.274 6.346 1.00 95.81 163 PRO A C 1
ATOM 1220 O O . PRO A 1 163 ? -4.798 -15.300 6.809 1.00 95.81 163 PRO A O 1
ATOM 1223 N N . ASN A 1 164 ? -4.120 -13.182 7.094 1.00 95.69 164 ASN A N 1
ATOM 1224 C CA . ASN A 1 164 ? -4.552 -13.045 8.483 1.00 95.69 164 ASN A CA 1
ATOM 1225 C C . ASN A 1 164 ? -5.493 -11.825 8.637 1.00 95.69 164 ASN A C 1
ATOM 1227 O O . ASN A 1 164 ? -5.123 -10.778 9.179 1.00 95.69 164 ASN A O 1
ATOM 1231 N N . PRO A 1 165 ? -6.752 -11.953 8.180 1.00 95.62 165 PRO A N 1
ATOM 1232 C CA . PRO A 1 165 ? -7.674 -10.824 8.027 1.00 95.62 165 PRO A CA 1
ATOM 1233 C C . PRO A 1 165 ? -8.164 -10.248 9.363 1.00 95.62 165 PRO A C 1
ATOM 1235 O O . PRO A 1 165 ? -8.773 -9.185 9.399 1.00 95.62 165 PRO A O 1
ATOM 1238 N N . ALA A 1 166 ? -7.904 -10.939 10.477 1.00 95.75 166 ALA A N 1
ATOM 1239 C CA . ALA A 1 166 ? -8.220 -10.448 11.813 1.00 95.75 166 ALA A CA 1
ATOM 1240 C C . ALA A 1 166 ? -7.250 -9.358 12.303 1.00 95.75 166 ALA A C 1
ATOM 1242 O O . ALA A 1 166 ? -7.561 -8.671 13.274 1.00 95.75 166 ALA A O 1
ATOM 1243 N N . LYS A 1 167 ? -6.068 -9.231 11.687 1.00 96.19 167 LYS A N 1
ATOM 1244 C CA . LYS A 1 167 ? -5.041 -8.253 12.086 1.00 96.19 167 LYS A CA 1
ATOM 1245 C C . LYS A 1 167 ? -4.575 -7.372 10.939 1.00 96.19 167 LYS A C 1
ATOM 1247 O O . LYS A 1 167 ? -4.148 -6.250 11.193 1.00 96.19 167 LYS A O 1
ATOM 1252 N N . ASP A 1 168 ? -4.677 -7.875 9.714 1.00 98.00 168 ASP A N 1
ATOM 1253 C CA . ASP A 1 168 ? -4.048 -7.275 8.550 1.00 98.00 168 ASP A CA 1
ATOM 1254 C C . ASP A 1 168 ? -5.112 -6.760 7.579 1.00 98.00 168 ASP A C 1
ATOM 1256 O O . ASP A 1 168 ? -6.040 -7.486 7.208 1.00 98.00 168 ASP A O 1
ATOM 1260 N N . VAL A 1 169 ? -5.002 -5.484 7.195 1.00 98.25 169 VAL A N 1
ATOM 1261 C CA . VAL A 1 169 ? -5.962 -4.856 6.274 1.00 98.25 169 VAL A CA 1
ATOM 1262 C C . VAL A 1 169 ? -6.015 -5.584 4.929 1.00 98.25 169 VAL A C 1
ATOM 1264 O O . VAL A 1 169 ? -5.018 -6.164 4.515 1.00 98.25 169 VAL A O 1
ATOM 1267 N N . PRO A 1 170 ? -7.140 -5.535 4.194 1.00 98.31 170 PRO A N 1
ATOM 1268 C CA . PRO A 1 170 ? -7.261 -6.225 2.913 1.00 98.31 170 PRO A CA 1
ATOM 1269 C C . PRO A 1 170 ? -6.158 -5.854 1.920 1.00 98.31 170 PRO A C 1
ATOM 1271 O O . PRO A 1 170 ? -5.702 -4.703 1.869 1.00 98.31 170 PRO A O 1
ATOM 1274 N N . TRP A 1 171 ? -5.783 -6.808 1.078 1.00 98.62 171 TRP A N 1
ATOM 1275 C CA . TRP A 1 171 ? -4.962 -6.521 -0.090 1.00 98.62 171 TRP A CA 1
ATOM 1276 C C . TRP A 1 171 ? -5.822 -5.842 -1.148 1.00 98.62 171 TRP A C 1
ATOM 1278 O O . TRP A 1 171 ? -7.013 -6.139 -1.264 1.00 98.62 171 TRP A O 1
ATOM 1288 N N . LEU A 1 172 ? -5.235 -4.913 -1.897 1.00 98.62 172 LEU A N 1
ATOM 1289 C CA . LEU A 1 172 ? -5.961 -4.061 -2.837 1.00 98.62 172 LEU A CA 1
ATOM 1290 C C . LEU A 1 172 ? -5.319 -4.106 -4.219 1.00 98.62 172 LEU A C 1
ATOM 1292 O O . LEU A 1 172 ? -4.096 -4.045 -4.321 1.00 98.62 172 LEU A O 1
ATOM 1296 N N . LYS A 1 173 ? -6.156 -4.111 -5.258 1.00 98.69 173 LYS A N 1
ATOM 1297 C CA . LYS A 1 173 ? -5.805 -3.633 -6.600 1.00 98.69 173 LYS A CA 1
ATOM 1298 C C . LYS A 1 173 ? -6.361 -2.221 -6.739 1.00 98.69 173 LYS A C 1
ATOM 1300 O O . LYS A 1 173 ? -7.549 -1.990 -6.495 1.00 98.69 173 LYS A O 1
ATOM 1305 N N . LEU A 1 174 ? -5.500 -1.283 -7.099 1.00 98.81 174 LEU A N 1
ATOM 1306 C CA . LEU A 1 174 ? -5.835 0.111 -7.337 1.00 98.81 174 LEU A CA 1
ATOM 1307 C C . LEU A 1 174 ? -5.549 0.443 -8.801 1.00 98.81 174 LEU A C 1
ATOM 1309 O O . LEU A 1 174 ? -4.495 0.068 -9.312 1.00 98.81 174 LEU A O 1
ATOM 1313 N N . SER A 1 175 ? -6.450 1.185 -9.434 1.00 98.56 175 SER A N 1
ATOM 1314 C CA . SER A 1 175 ? -6.278 1.691 -10.802 1.00 98.56 175 SER A CA 1
ATOM 1315 C C . SER A 1 175 ? -6.278 3.214 -10.793 1.00 98.56 175 SER A C 1
ATOM 1317 O O . SER A 1 175 ? -6.909 3.823 -9.921 1.00 98.56 175 SER A O 1
ATOM 1319 N N . ALA A 1 176 ? -5.562 3.832 -11.735 1.00 98.38 176 ALA A N 1
ATOM 1320 C CA . ALA A 1 176 ? -5.525 5.284 -11.881 1.00 98.38 176 ALA A CA 1
ATOM 1321 C C . ALA A 1 176 ? -6.953 5.849 -11.924 1.00 98.38 176 ALA A C 1
ATOM 1323 O O . ALA A 1 176 ? -7.834 5.343 -12.630 1.00 98.38 176 ALA A O 1
ATOM 1324 N N . LYS A 1 177 ? -7.204 6.874 -11.106 1.00 97.25 177 LYS A N 1
ATOM 1325 C CA . LYS A 1 177 ? -8.506 7.549 -11.048 1.00 97.25 177 LYS A CA 1
ATOM 1326 C C . LYS A 1 177 ? -8.708 8.402 -12.298 1.00 97.25 177 LYS A C 1
ATOM 1328 O O . LYS A 1 177 ? -9.798 8.375 -12.864 1.00 97.25 177 LYS A O 1
ATOM 1333 N N . ASP A 1 178 ? -7.637 9.068 -12.719 1.00 96.19 178 ASP A N 1
ATOM 1334 C CA . ASP A 1 178 ? -7.500 9.818 -13.963 1.00 96.19 178 ASP A CA 1
ATOM 1335 C C . ASP A 1 178 ? -6.145 9.461 -14.611 1.00 96.19 178 ASP A C 1
ATOM 1337 O O . ASP A 1 178 ? -5.105 9.921 -14.128 1.00 96.19 178 ASP A O 1
ATOM 1341 N N . PRO A 1 179 ? -6.125 8.592 -15.641 1.00 93.75 179 PRO A N 1
ATOM 1342 C CA . PRO A 1 179 ? -4.889 8.145 -16.282 1.00 93.75 179 PRO A CA 1
ATOM 1343 C C . PRO A 1 179 ? -4.043 9.269 -16.889 1.00 93.75 179 PRO A C 1
ATOM 1345 O O . PRO A 1 179 ? -2.823 9.143 -16.904 1.00 93.75 179 PRO A O 1
ATOM 1348 N N . GLU A 1 180 ? -4.654 10.361 -17.357 1.00 95.00 180 GLU A N 1
ATOM 1349 C CA . GLU A 1 180 ? -3.926 11.480 -17.980 1.00 95.00 180 GLU A CA 1
ATOM 1350 C C . GLU A 1 180 ? -3.102 12.270 -16.953 1.00 95.00 180 GLU A C 1
ATOM 1352 O O . GLU A 1 180 ? -2.063 12.842 -17.280 1.00 95.00 180 GLU A O 1
ATOM 1357 N N . SER A 1 181 ? -3.530 12.233 -15.690 1.00 93.56 181 SER A N 1
ATOM 1358 C CA . SER A 1 181 ? -2.874 12.889 -14.557 1.00 93.56 181 SER A CA 1
ATOM 1359 C C . SER A 1 181 ? -1.906 11.973 -13.787 1.00 93.56 181 SER A C 1
ATOM 1361 O O . SER A 1 181 ? -1.436 12.355 -12.713 1.00 93.56 181 SER A O 1
ATOM 1363 N N . CYS A 1 182 ? -1.620 10.757 -14.274 1.00 95.94 182 CYS A N 1
ATOM 1364 C CA . CYS A 1 182 ? -0.802 9.764 -13.564 1.00 95.94 182 CYS A CA 1
ATOM 1365 C C . CYS A 1 182 ? 0.438 9.327 -14.362 1.00 95.94 182 CYS A C 1
ATOM 1367 O O . CYS A 1 182 ? 0.390 9.139 -15.573 1.00 95.94 182 CYS A O 1
ATOM 1369 N N . ASN A 1 183 ? 1.552 9.079 -13.665 1.00 97.69 183 ASN A N 1
ATOM 1370 C CA . ASN A 1 183 ? 2.776 8.521 -14.264 1.00 97.69 183 ASN A CA 1
ATOM 1371 C C . ASN A 1 183 ? 2.810 6.980 -14.296 1.00 97.69 183 ASN A C 1
ATOM 1373 O O . ASN A 1 183 ? 3.685 6.394 -14.933 1.00 97.69 183 ASN A O 1
ATOM 1377 N N . PHE A 1 184 ? 1.894 6.331 -13.580 1.00 98.06 184 PHE A N 1
ATOM 1378 C CA . PHE A 1 184 ? 1.718 4.882 -13.505 1.00 98.06 184 PHE A CA 1
ATOM 1379 C C . PHE A 1 184 ? 0.236 4.565 -13.286 1.00 98.06 184 PHE A C 1
ATOM 1381 O O . PHE A 1 184 ? -0.519 5.400 -12.787 1.00 98.06 184 PHE A O 1
ATOM 1388 N N . PHE A 1 185 ? -0.194 3.366 -13.678 1.00 98.44 185 PHE A N 1
ATOM 1389 C CA . PHE A 1 185 ? -1.614 3.094 -13.921 1.00 98.44 185 PHE A CA 1
ATOM 1390 C C . PHE A 1 185 ? -2.238 2.106 -12.944 1.00 98.44 185 PHE A C 1
ATOM 1392 O O . PHE A 1 185 ? -3.450 2.163 -12.728 1.00 98.44 185 PHE A O 1
ATOM 1399 N N . GLN A 1 186 ? -1.437 1.244 -12.311 1.00 98.69 186 GLN A N 1
ATOM 1400 C CA . GLN A 1 186 ? -1.928 0.330 -11.282 1.00 98.69 186 GLN A CA 1
ATOM 1401 C C . GLN A 1 186 ? -0.990 0.229 -10.090 1.00 98.69 186 GLN A C 1
ATOM 1403 O O . GLN A 1 186 ? 0.233 0.236 -10.234 1.00 98.69 186 GLN A O 1
ATOM 1408 N N . VAL A 1 187 ? -1.585 0.076 -8.908 1.00 98.81 187 VAL A N 1
ATOM 1409 C CA . VAL A 1 187 ? -0.866 -0.187 -7.663 1.00 98.81 187 VAL A CA 1
ATOM 1410 C C . VAL A 1 187 ? -1.532 -1.337 -6.926 1.00 98.81 187 VAL A C 1
ATOM 1412 O O . VAL A 1 187 ? -2.740 -1.331 -6.703 1.00 98.81 187 VAL A O 1
ATOM 1415 N N . TYR A 1 188 ? -0.736 -2.307 -6.498 1.00 98.88 188 TYR A N 1
ATOM 1416 C CA . TYR A 1 188 ? -1.188 -3.403 -5.657 1.00 98.88 188 TYR A CA 1
ATOM 1417 C C . TYR A 1 188 ? -0.647 -3.219 -4.250 1.00 98.88 188 TYR A C 1
ATOM 1419 O O . TYR A 1 188 ? 0.566 -3.134 -4.068 1.00 98.88 188 TYR A O 1
ATOM 1427 N N . ARG A 1 189 ? -1.541 -3.196 -3.260 1.00 98.75 189 ARG A N 1
ATOM 1428 C CA . ARG A 1 189 ? -1.176 -3.279 -1.844 1.00 98.75 189 ARG A CA 1
ATOM 1429 C C . ARG A 1 189 ? -1.270 -4.734 -1.410 1.00 98.75 189 ARG A C 1
ATOM 1431 O O . ARG A 1 189 ? -2.378 -5.262 -1.339 1.00 98.75 189 ARG A O 1
ATOM 1438 N N . VAL A 1 190 ? -0.141 -5.360 -1.107 1.00 98.56 190 VAL A N 1
ATOM 1439 C CA . VAL A 1 190 ? -0.040 -6.789 -0.756 1.00 98.56 190 VAL A CA 1
ATOM 1440 C C . VAL A 1 190 ? 0.858 -6.985 0.462 1.00 98.56 190 VAL A C 1
ATOM 1442 O O . VAL A 1 190 ? 1.465 -6.029 0.944 1.00 98.56 190 VAL A O 1
ATOM 1445 N N . ASN A 1 191 ? 0.888 -8.203 1.010 1.00 97.75 191 ASN A N 1
ATOM 1446 C CA . ASN A 1 191 ? 1.631 -8.550 2.231 1.00 97.75 191 ASN A CA 1
ATOM 1447 C C . ASN A 1 191 ? 1.432 -7.548 3.374 1.00 97.75 191 ASN A C 1
ATOM 1449 O O . ASN A 1 191 ? 2.346 -7.192 4.109 1.00 97.75 191 ASN A O 1
ATOM 1453 N N . THR A 1 192 ? 0.203 -7.065 3.513 1.00 98.25 192 THR A N 1
ATOM 1454 C CA . THR A 1 192 ? -0.192 -6.149 4.579 1.00 98.25 192 THR A CA 1
ATOM 1455 C C . THR A 1 192 ? 0.054 -6.772 5.948 1.00 98.25 192 THR A C 1
ATOM 1457 O O . THR A 1 192 ? -0.273 -7.937 6.167 1.00 98.25 192 THR A O 1
ATOM 1460 N N . ALA A 1 193 ? 0.544 -5.965 6.881 1.00 98.12 193 ALA A N 1
ATOM 1461 C CA . ALA A 1 193 ? 0.611 -6.285 8.295 1.00 98.12 193 ALA A CA 1
ATOM 1462 C C . ALA A 1 193 ? -0.025 -5.137 9.089 1.00 98.12 193 ALA A C 1
ATOM 1464 O O . ALA A 1 193 ? 0.336 -3.974 8.892 1.00 98.12 193 ALA A O 1
ATOM 1465 N N . GLY A 1 194 ? -0.940 -5.447 10.007 1.00 98.12 194 GLY A N 1
ATOM 1466 C CA . GLY A 1 194 ? -1.604 -4.458 10.854 1.00 98.12 194 GLY A CA 1
ATOM 1467 C C . GLY A 1 194 ? -2.668 -3.622 10.134 1.00 98.12 194 GLY A C 1
ATOM 1468 O O . GLY A 1 194 ? -3.173 -3.967 9.063 1.00 98.12 194 GLY A O 1
ATOM 1469 N N . GLY A 1 195 ? -3.008 -2.489 10.746 1.00 97.88 195 GLY A N 1
ATOM 1470 C CA . GLY A 1 195 ? -3.944 -1.501 10.212 1.00 97.88 195 GLY A CA 1
ATOM 1471 C C . GLY A 1 195 ? -5.430 -1.791 10.430 1.00 97.88 195 GLY A C 1
ATOM 1472 O O . GLY A 1 195 ? -6.236 -0.918 10.123 1.00 97.88 195 GLY A O 1
ATOM 1473 N N . VAL A 1 196 ? -5.822 -2.970 10.926 1.00 98.19 196 VAL A N 1
ATOM 1474 C CA . VAL A 1 196 ? -7.236 -3.305 11.184 1.00 98.19 196 VAL A CA 1
ATOM 1475 C C . VAL A 1 196 ? -7.743 -2.554 12.416 1.00 98.19 196 VAL A C 1
ATOM 1477 O O . VAL A 1 196 ? -7.175 -2.674 13.501 1.00 98.19 196 VAL A O 1
ATOM 1480 N N . ALA A 1 197 ? -8.823 -1.789 12.251 1.00 97.38 197 ALA A N 1
ATOM 1481 C CA . ALA A 1 197 ? -9.487 -1.106 13.356 1.00 97.38 197 ALA A CA 1
ATOM 1482 C C . ALA A 1 197 ? -10.206 -2.087 14.306 1.00 97.38 197 ALA A C 1
ATOM 1484 O O . ALA A 1 197 ? -10.573 -3.197 13.904 1.00 97.38 197 ALA A O 1
ATOM 1485 N N . PRO A 1 198 ? -10.464 -1.684 15.564 1.00 96.38 198 PRO A N 1
ATOM 1486 C CA . PRO A 1 198 ? -11.375 -2.404 16.445 1.00 96.38 198 PRO A CA 1
ATOM 1487 C C . PRO A 1 198 ? -12.756 -2.598 15.807 1.00 96.38 198 PRO A C 1
ATOM 1489 O O . PRO A 1 198 ? -13.180 -1.830 14.946 1.00 96.38 198 PRO A O 1
ATOM 1492 N N . LYS A 1 199 ? -13.495 -3.610 16.273 1.00 96.44 199 LYS A N 1
ATOM 1493 C CA . LYS A 1 199 ? -14.839 -3.904 15.749 1.00 96.44 199 LYS A CA 1
ATOM 1494 C C . LYS A 1 199 ? -15.849 -2.787 16.018 1.00 96.44 199 LYS A C 1
ATOM 1496 O O . LYS A 1 199 ? -16.837 -2.700 15.298 1.00 96.44 199 LYS A O 1
ATOM 1501 N N . THR A 1 200 ? -15.623 -1.985 17.057 1.00 97.50 200 THR A N 1
ATOM 1502 C CA . THR A 1 200 ? -16.525 -0.910 17.466 1.00 97.50 200 THR A CA 1
ATOM 1503 C C . THR A 1 200 ? -15.754 0.327 17.922 1.00 97.50 200 THR A C 1
ATOM 1505 O O . THR A 1 200 ? -14.578 0.252 18.282 1.00 97.50 200 THR A O 1
ATOM 1508 N N . CYS A 1 201 ? -16.442 1.465 17.954 1.00 97.38 201 CYS A N 1
ATOM 1509 C CA . CYS A 1 201 ? -15.942 2.741 18.456 1.00 97.38 201 CYS A CA 1
ATOM 1510 C C . CYS A 1 201 ? -15.849 2.820 19.986 1.00 97.38 201 CYS A C 1
ATOM 1512 O O . CYS A 1 201 ? -15.455 3.848 20.538 1.00 97.38 201 CYS A O 1
ATOM 1514 N N . GLN A 1 202 ? -16.179 1.739 20.696 1.00 97.00 202 GLN A N 1
ATOM 1515 C CA . GLN A 1 202 ? -16.073 1.685 22.145 1.00 97.00 202 GLN A CA 1
ATOM 1516 C C . GLN A 1 202 ? -14.628 1.939 22.602 1.00 97.00 202 GLN A C 1
ATOM 1518 O O . GLN A 1 202 ? -13.696 1.220 22.236 1.00 97.00 202 GLN A O 1
ATOM 1523 N N . GLY A 1 203 ? -14.453 2.973 23.428 1.00 94.81 203 GLY A N 1
ATOM 1524 C CA . GLY A 1 203 ? -13.149 3.367 23.965 1.00 94.81 203 GLY A CA 1
ATOM 1525 C C . GLY A 1 203 ? -12.197 3.994 22.941 1.00 94.81 203 GLY A C 1
ATOM 1526 O O . GLY A 1 203 ? -11.026 4.175 23.262 1.00 94.81 203 GLY A O 1
ATOM 1527 N N . GLN A 1 204 ? -12.671 4.314 21.731 1.00 96.88 204 GLN A N 1
ATOM 1528 C CA . GLN A 1 204 ? -11.878 5.001 20.712 1.00 96.88 204 GLN A CA 1
ATOM 1529 C C . GLN A 1 204 ? -12.050 6.519 20.793 1.00 96.88 204 GLN A C 1
ATOM 1531 O O . GLN A 1 204 ? -13.040 7.034 21.312 1.00 96.88 204 GLN A O 1
ATOM 1536 N N . GLN A 1 205 ? -11.070 7.238 20.254 1.00 97.12 205 GLN A N 1
ATOM 1537 C CA . GLN A 1 205 ? -11.165 8.676 20.015 1.00 97.12 205 GLN A CA 1
ATOM 1538 C C . GLN A 1 205 ? -11.983 8.953 18.744 1.00 97.12 205 GLN A C 1
ATOM 1540 O O . GLN A 1 205 ? -12.153 8.070 17.904 1.00 97.12 205 GLN A O 1
ATOM 1545 N N . ALA A 1 206 ? -12.470 10.190 18.581 1.00 97.06 206 ALA A N 1
ATOM 1546 C CA . ALA A 1 206 ? -13.242 10.594 17.397 1.00 97.06 206 ALA A CA 1
ATOM 1547 C C . ALA A 1 206 ? -12.460 10.391 16.088 1.00 97.06 206 ALA A C 1
ATOM 1549 O O . ALA A 1 206 ? -13.051 10.083 15.055 1.00 97.06 206 ALA A O 1
ATOM 1550 N N . ALA A 1 207 ? -11.136 10.532 16.149 1.00 97.75 207 ALA A N 1
ATOM 1551 C CA . ALA A 1 207 ? -10.199 10.144 15.109 1.00 97.75 207 ALA A CA 1
ATOM 1552 C C . ALA A 1 207 ? -9.022 9.415 15.758 1.00 97.75 207 ALA A C 1
ATOM 1554 O O . ALA A 1 207 ? -8.578 9.805 16.838 1.00 97.75 207 ALA A O 1
ATOM 1555 N N . PHE A 1 208 ? -8.535 8.357 15.121 1.00 98.00 208 PHE A N 1
ATOM 1556 C CA . PHE A 1 208 ? -7.396 7.587 15.608 1.00 98.00 208 PHE A CA 1
ATOM 1557 C C . PHE A 1 208 ? -6.668 6.895 14.454 1.00 98.00 208 PHE A C 1
ATOM 1559 O O . PHE A 1 208 ? -7.201 6.724 13.354 1.00 98.00 208 PHE A O 1
ATOM 1566 N N . ASN A 1 209 ? -5.435 6.476 14.725 1.00 96.81 209 ASN A N 1
ATOM 1567 C CA . ASN A 1 209 ? -4.567 5.821 13.759 1.00 96.81 209 ASN A CA 1
ATOM 1568 C C . ASN A 1 209 ? -4.257 4.394 14.212 1.00 96.81 209 ASN A C 1
ATOM 1570 O O . ASN A 1 209 ? -4.023 4.140 15.394 1.00 96.81 209 ASN A O 1
ATOM 1574 N N . VAL A 1 210 ? -4.207 3.465 13.260 1.00 97.75 210 VAL A N 1
ATOM 1575 C CA . VAL A 1 210 ? -3.735 2.097 13.485 1.00 97.75 210 VAL A CA 1
ATOM 1576 C C . VAL A 1 210 ? -2.508 1.865 12.625 1.00 97.75 210 VAL A C 1
ATOM 1578 O O . VAL A 1 210 ? -2.557 1.986 11.403 1.00 97.75 210 VAL A O 1
ATOM 1581 N N . GLU A 1 211 ? -1.392 1.530 13.258 1.00 97.50 211 GLU A N 1
ATOM 1582 C CA . GLU A 1 211 ? -0.144 1.266 12.556 1.00 97.50 211 GLU A CA 1
ATOM 1583 C C . GLU A 1 211 ? -0.273 0.100 11.573 1.00 97.50 211 GLU A C 1
ATOM 1585 O O . GLU A 1 211 ? -0.852 -0.944 11.883 1.00 97.50 211 GLU A O 1
ATOM 1590 N N . TYR A 1 212 ? 0.296 0.280 10.382 1.00 97.69 212 TYR A N 1
ATOM 1591 C CA . TYR A 1 212 ? 0.358 -0.755 9.361 1.00 97.69 212 TYR A CA 1
ATOM 1592 C C . TYR A 1 212 ? 1.684 -0.706 8.595 1.00 97.69 212 TYR A C 1
ATOM 1594 O O . TYR A 1 212 ? 2.443 0.274 8.632 1.00 97.69 212 TYR A O 1
ATOM 1602 N N . ALA A 1 213 ? 1.934 -1.787 7.878 1.00 97.75 213 ALA A N 1
ATOM 1603 C CA . ALA A 1 213 ? 2.953 -1.888 6.858 1.00 97.75 213 ALA A CA 1
ATOM 1604 C C . ALA A 1 213 ? 2.419 -2.709 5.677 1.00 97.75 213 ALA A C 1
ATOM 1606 O O . ALA A 1 213 ? 1.496 -3.507 5.848 1.00 97.75 213 ALA A O 1
ATOM 1607 N N . ALA A 1 214 ? 2.964 -2.514 4.481 1.00 98.31 214 ALA A N 1
ATOM 1608 C CA . ALA A 1 214 ? 2.573 -3.272 3.292 1.00 98.31 214 ALA A CA 1
ATOM 1609 C C . ALA A 1 214 ? 3.657 -3.213 2.215 1.00 98.31 214 ALA A C 1
ATOM 1611 O O . ALA A 1 214 ? 4.538 -2.360 2.259 1.00 98.31 214 ALA A O 1
ATOM 1612 N N . GLU A 1 215 ? 3.548 -4.073 1.213 1.00 98.38 215 GLU A N 1
ATOM 1613 C CA . GLU A 1 215 ? 4.217 -3.881 -0.069 1.00 98.38 215 GLU A CA 1
ATOM 1614 C C . GLU A 1 215 ? 3.294 -3.157 -1.047 1.00 98.38 215 GLU A C 1
ATOM 1616 O O . GLU A 1 215 ? 2.084 -3.397 -1.076 1.00 98.38 215 GLU A O 1
ATOM 1621 N N . TYR A 1 216 ? 3.893 -2.317 -1.883 1.00 98.62 216 TYR A N 1
ATOM 1622 C CA . TYR A 1 216 ? 3.245 -1.587 -2.960 1.00 98.62 216 TYR A CA 1
ATOM 1623 C C . TYR A 1 216 ? 3.921 -1.925 -4.282 1.00 98.62 216 TYR A C 1
ATOM 1625 O O . TYR A 1 216 ? 5.045 -1.495 -4.525 1.00 98.62 216 TYR A O 1
ATOM 1633 N N . TRP A 1 217 ? 3.236 -2.695 -5.125 1.00 98.62 217 TRP A N 1
ATOM 1634 C CA . TRP A 1 217 ? 3.714 -3.080 -6.454 1.00 98.62 217 TRP A CA 1
ATOM 1635 C C . TRP A 1 217 ? 3.070 -2.181 -7.500 1.00 98.62 217 TRP A C 1
ATOM 1637 O O . TRP A 1 217 ? 1.846 -2.153 -7.624 1.00 98.62 217 TRP A O 1
ATOM 1647 N N . ILE A 1 218 ? 3.891 -1.439 -8.232 1.00 98.62 218 ILE A N 1
ATOM 1648 C CA . ILE A 1 218 ? 3.466 -0.352 -9.110 1.00 98.62 218 ILE A CA 1
ATOM 1649 C C . ILE A 1 218 ? 3.734 -0.740 -10.562 1.00 98.62 218 ILE A C 1
ATOM 1651 O O . ILE A 1 218 ? 4.834 -1.185 -10.895 1.00 98.62 218 ILE A O 1
ATOM 1655 N N . TYR A 1 219 ? 2.735 -0.543 -11.418 1.00 98.50 219 TYR A N 1
ATOM 1656 C CA . TYR A 1 219 ? 2.757 -0.907 -12.831 1.00 98.50 219 TYR A CA 1
ATOM 1657 C C . TYR A 1 219 ? 2.454 0.304 -13.713 1.00 98.50 219 TYR A C 1
ATOM 1659 O O . TYR A 1 219 ? 1.576 1.110 -13.384 1.00 98.50 219 TYR A O 1
ATOM 1667 N N . LYS A 1 220 ? 3.159 0.407 -14.841 1.00 96.31 220 LYS A N 1
ATOM 1668 C CA . LYS A 1 220 ? 2.979 1.450 -15.859 1.00 96.31 220 LYS A CA 1
ATOM 1669 C C . LYS A 1 220 ? 2.933 0.860 -17.262 1.00 96.31 220 LYS A C 1
ATOM 1671 O O . LYS A 1 220 ? 3.414 -0.286 -17.425 1.00 96.31 220 LYS A O 1
#

Secondary structure (DSSP, 8-state):
--HHHHHHHHHHHHHHHHHHHHHTTT----GGG------SSPPPPPPTT--EEEEEEEEEEEEEE--TT-TTPPPEEEEEEEEEEE-HHHHHH-HHHHHHHHHHHTTS----STT--EETTTTEEEEEEEE-SSTT--EEEEE-SS-EEEEEEEEEEEEE--SSTTTBPPEEEEEESSGGG-S-SEEEEEEEEEBPPPSS-TT--SEEEEEEEEEEEEE-